Protein AF-A0A343B752-F1 (afdb_monomer_lite)

Organism: Thelephora ganbajun (NCBI:txid370292)

Foldseek 3Di:
DVVVVVVVVVVVVVVVVVVVVVVVVVVVVVVVVVVVVVVVVVVVVVVVVVVVVVVVVVVVVLVVVLVVLVVVLVVLVVVLVVLVVVLVVLVVVLVVVVVPDDDPPVNVVSVVVSVVSVVVSVVSVVVSVVSVVVSVVSVVVVVVPPPVVCVVVVVVVVVLVPDDPVVNLVCLVVVLVVLLVVLVVLLVCLVCVVVVCVVVVCCVVPVVCVVVVVVCNVCSVVSNVVSVVSNVVSVVVNVVVVVVVVVVVVD

pLDDT: mean 77.0, std 13.56, range [39.72, 95.62]

Secondary structure (DSSP, 8-state):
-HHHHHHHHHHHHHHHHHHHHHHHHHHHHHHHHHHHHHHHHHHHHHHHHHHHHHHHHHHHHHHHHHHHHHHHHHHHHHHHHHHHHHHHHHHHHHHHHHTT---THHHHHHHHHHHHHHHHHHHHHHHHHHHHHHHHHHHHHHHHT--TTTHHHHHHHHHHHTS-HHHHHHHHHHHHHHHHHHHHHHHHHHHHHHHHHHHTTHHHH-HHHHHHHHHHHHHHHHHHHHHHHHHHHHHHHHHHHHHHHHHHTT-

Sequence (251 aa):
MRTTRFFQGLSLTTFSMGVFNTLRGNKTSVLEEQINKHETKYQELNNKYTSLLENNLNKLETEREIIEESNNLKKDVEVLEQKLRNSVEIKRELQTKYSESSGDTSINEKIQEVVNTDEEIHNMYESVNNKFDSFINKINTLLNNSDNKSQYFDSLQSFFDGLNYEQNLAIVHISGSMFILFSLISIISIFYGEKLIIFFDLENRFPKIAKFIQIRRKFQQYYFLINIGLIIIVLTIIIYINIIEFMSNMK

Radius of gyration: 40.88 Å; chains: 1; bounding box: 123×46×100 Å

Structure (mmCIF, N/CA/C/O backbone):
data_AF-A0A343B752-F1
#
_entry.id   AF-A0A343B752-F1
#
loop_
_atom_site.group_PDB
_atom_site.id
_atom_site.type_symbol
_atom_site.label_atom_id
_atom_site.label_alt_id
_atom_site.label_comp_id
_atom_site.label_asym_id
_atom_site.label_entity_id
_atom_site.label_seq_id
_atom_site.pdbx_PDB_ins_code
_atom_site.Cartn_x
_atom_site.Cartn_y
_atom_site.Cartn_z
_atom_site.occupancy
_atom_site.B_iso_or_equiv
_atom_site.auth_seq_id
_atom_site.auth_comp_id
_atom_site.auth_asym_id
_atom_site.auth_atom_id
_atom_site.pdbx_PDB_model_num
ATOM 1 N N . MET A 1 1 ? 71.810 -20.154 -28.471 1.00 52.97 1 MET A N 1
ATOM 2 C CA . MET A 1 1 ? 70.460 -20.056 -29.085 1.00 52.97 1 MET A CA 1
ATOM 3 C C . MET A 1 1 ? 69.391 -20.981 -28.481 1.00 52.97 1 MET A C 1
ATOM 5 O O . MET A 1 1 ? 68.221 -20.657 -28.619 1.00 52.97 1 MET A O 1
ATOM 9 N N . ARG A 1 2 ? 69.717 -22.102 -27.807 1.00 53.56 2 ARG A N 1
ATOM 10 C CA . ARG A 1 2 ? 68.698 -22.965 -27.155 1.00 53.56 2 ARG A CA 1
ATOM 11 C C . ARG A 1 2 ? 68.143 -22.412 -25.832 1.00 53.56 2 ARG A C 1
ATOM 13 O O . ARG A 1 2 ? 66.969 -22.604 -25.547 1.00 53.56 2 ARG A O 1
ATOM 20 N N . THR A 1 3 ? 68.951 -21.692 -25.057 1.00 53.12 3 THR A N 1
ATOM 21 C CA . THR A 1 3 ? 68.566 -21.143 -23.743 1.00 53.12 3 THR A CA 1
ATOM 22 C C . THR A 1 3 ? 67.535 -20.016 -23.837 1.00 53.12 3 THR A C 1
ATOM 24 O O . THR A 1 3 ? 66.613 -19.967 -23.032 1.00 53.12 3 THR A O 1
ATOM 27 N N . THR A 1 4 ? 67.607 -19.160 -24.858 1.00 45.94 4 THR A N 1
ATOM 28 C CA . THR A 1 4 ? 66.663 -18.043 -25.044 1.00 45.94 4 THR A CA 1
ATOM 29 C C . THR A 1 4 ? 65.232 -18.506 -25.329 1.00 45.94 4 THR A C 1
ATOM 31 O O . THR A 1 4 ? 64.293 -17.911 -24.812 1.00 45.94 4 THR A O 1
ATOM 34 N N . ARG A 1 5 ? 65.046 -19.609 -26.069 1.00 42.03 5 ARG A N 1
ATOM 35 C CA . ARG A 1 5 ? 63.711 -20.185 -26.327 1.00 42.03 5 ARG A CA 1
ATOM 36 C C . ARG A 1 5 ? 63.081 -20.818 -25.081 1.00 42.03 5 ARG A C 1
ATOM 38 O O . ARG A 1 5 ? 61.867 -20.765 -24.924 1.00 42.03 5 ARG A O 1
ATOM 45 N N . PHE A 1 6 ? 63.897 -21.374 -24.183 1.00 55.53 6 PHE A N 1
ATOM 46 C CA . PHE A 1 6 ? 63.428 -21.921 -22.906 1.00 55.53 6 PHE A CA 1
ATOM 47 C C . PHE A 1 6 ? 62.916 -20.814 -21.972 1.00 55.53 6 PHE A C 1
ATOM 49 O O . PHE A 1 6 ? 61.808 -20.916 -21.451 1.00 55.53 6 PHE A O 1
ATOM 56 N N . PHE A 1 7 ? 63.664 -19.713 -21.837 1.00 48.66 7 PHE A N 1
ATOM 57 C CA . PHE A 1 7 ? 63.227 -18.557 -21.044 1.00 48.66 7 PHE A CA 1
ATOM 58 C C . PHE A 1 7 ? 61.964 -17.889 -21.608 1.00 48.66 7 PHE A C 1
ATOM 60 O O . PHE A 1 7 ? 61.102 -17.498 -20.829 1.00 48.66 7 PHE A O 1
ATOM 67 N N . GLN A 1 8 ? 61.808 -17.830 -22.936 1.00 44.03 8 GLN A N 1
ATOM 68 C CA . GLN A 1 8 ? 60.594 -17.313 -23.587 1.00 44.03 8 GLN A CA 1
ATOM 69 C C . GLN A 1 8 ? 59.353 -18.186 -23.324 1.00 44.03 8 GLN A C 1
ATOM 71 O O . GLN A 1 8 ? 58.263 -17.662 -23.092 1.00 44.03 8 GLN A O 1
ATOM 76 N N . GLY A 1 9 ? 59.505 -19.516 -23.318 1.00 43.03 9 GLY A N 1
ATOM 77 C CA . GLY A 1 9 ? 58.415 -20.434 -22.965 1.00 43.03 9 GLY A CA 1
ATOM 78 C C . GLY A 1 9 ? 58.016 -20.337 -21.489 1.00 43.03 9 GLY A C 1
ATOM 79 O O . GLY A 1 9 ? 56.828 -20.348 -21.158 1.00 43.03 9 GLY A O 1
ATOM 80 N N . LEU A 1 10 ? 59.001 -20.172 -20.602 1.00 44.53 10 LEU A N 1
ATOM 81 C CA . LEU A 1 10 ? 58.774 -20.031 -19.165 1.00 44.53 10 LEU A CA 1
ATOM 82 C C . LEU A 1 10 ? 58.121 -18.679 -18.828 1.00 44.53 10 LEU A C 1
ATOM 84 O O . LEU A 1 10 ? 57.172 -18.648 -18.051 1.00 44.53 10 LEU A O 1
ATOM 88 N N . SER A 1 11 ? 58.526 -17.581 -19.481 1.00 44.91 11 SER A N 1
ATOM 89 C CA . SER A 1 11 ? 57.883 -16.270 -19.304 1.00 44.91 11 SER A CA 1
ATOM 90 C C . SER A 1 11 ? 56.436 -16.246 -19.796 1.00 44.91 11 SER A C 1
ATOM 92 O O . SER A 1 11 ? 55.583 -15.658 -19.136 1.00 44.91 11 SER A O 1
ATOM 94 N N . LEU A 1 12 ? 56.138 -16.909 -20.922 1.00 41.06 12 LEU A N 1
ATOM 95 C CA . LEU A 1 12 ? 54.774 -16.985 -21.451 1.00 41.06 12 LEU A CA 1
ATOM 96 C C . LEU A 1 12 ? 53.868 -17.809 -20.530 1.00 41.06 12 LEU A C 1
ATOM 98 O O . LEU A 1 12 ? 52.757 -17.387 -20.231 1.00 41.06 12 LEU A O 1
ATOM 102 N N . THR A 1 13 ? 54.369 -18.935 -20.016 1.00 45.78 13 THR A N 1
ATOM 103 C CA . THR A 1 13 ? 53.614 -19.790 -19.089 1.00 45.78 13 THR A CA 1
ATOM 104 C C . THR A 1 13 ? 53.326 -19.063 -17.775 1.00 45.78 13 THR A C 1
ATOM 106 O O . THR A 1 13 ? 52.185 -19.059 -17.319 1.00 45.78 13 THR A O 1
ATOM 109 N N . THR A 1 14 ? 54.318 -18.380 -17.194 1.00 46.69 14 THR A N 1
ATOM 110 C CA . THR A 1 14 ? 54.132 -17.588 -15.966 1.00 46.69 14 THR A CA 1
ATOM 111 C C . THR A 1 14 ? 53.167 -16.421 -16.180 1.00 46.69 14 THR A C 1
ATOM 113 O O . THR A 1 14 ? 52.323 -16.166 -15.324 1.00 46.69 14 THR A O 1
ATOM 116 N N . PHE A 1 15 ? 53.224 -15.750 -17.335 1.00 43.75 15 PHE A N 1
ATOM 117 C CA . PHE A 1 15 ? 52.278 -14.690 -17.691 1.00 43.75 15 PHE A CA 1
ATOM 118 C C . PHE A 1 15 ? 50.847 -15.225 -17.847 1.00 43.75 15 PHE A C 1
ATOM 120 O O . PHE A 1 15 ? 49.922 -14.681 -17.247 1.00 43.75 15 PHE A O 1
ATOM 127 N N . SER A 1 16 ? 50.656 -16.329 -18.578 1.00 39.72 16 SER A N 1
ATOM 128 C CA . SER A 1 16 ? 49.346 -16.975 -18.730 1.00 39.72 16 SER A CA 1
ATOM 129 C C . SER A 1 16 ? 48.779 -17.463 -17.392 1.00 39.72 16 SER A C 1
ATOM 131 O O . SER A 1 16 ? 47.586 -17.297 -17.142 1.00 39.72 16 SER A O 1
ATOM 133 N N . MET A 1 17 ? 49.625 -17.999 -16.506 1.00 47.41 17 MET A N 1
ATOM 134 C CA . MET A 1 17 ? 49.237 -18.408 -15.152 1.00 47.41 17 MET A CA 1
ATOM 135 C C . MET A 1 17 ? 48.852 -17.199 -14.284 1.00 47.41 17 MET A C 1
ATOM 137 O O . MET A 1 17 ? 47.883 -17.268 -13.531 1.00 47.41 17 MET A O 1
ATOM 141 N N . GLY A 1 18 ? 49.568 -16.077 -14.422 1.00 48.56 18 GLY A N 1
ATOM 142 C CA . GLY A 1 18 ? 49.249 -14.806 -13.768 1.00 48.56 18 GLY A CA 1
ATOM 143 C C . GLY A 1 18 ? 47.890 -14.259 -14.203 1.00 48.56 18 GLY A C 1
ATOM 144 O O . GLY A 1 18 ? 47.037 -14.015 -13.357 1.00 48.56 18 GLY A O 1
ATOM 145 N N . VAL A 1 19 ? 47.640 -14.172 -15.515 1.00 47.28 19 VAL A N 1
ATOM 146 C CA . VAL A 1 19 ? 46.346 -13.738 -16.074 1.00 47.28 19 VAL A CA 1
ATOM 147 C C . VAL A 1 19 ? 45.209 -14.660 -15.622 1.00 47.28 19 VAL A C 1
ATOM 149 O O . VAL A 1 19 ? 44.155 -14.177 -15.210 1.00 47.28 19 VAL A O 1
ATOM 152 N N . PHE A 1 20 ? 45.415 -15.980 -15.640 1.00 49.25 20 PHE A N 1
ATOM 153 C CA . PHE A 1 20 ? 44.417 -16.944 -15.171 1.00 49.25 20 PHE A CA 1
ATOM 154 C C . PHE A 1 20 ? 44.113 -16.786 -13.674 1.00 49.25 20 PHE A C 1
ATOM 156 O O . PHE A 1 20 ? 42.944 -16.766 -13.289 1.00 49.25 20 PHE A O 1
ATOM 163 N N . ASN A 1 21 ? 45.138 -16.619 -12.833 1.00 50.31 21 ASN A N 1
ATOM 164 C CA . ASN A 1 21 ? 44.962 -16.409 -11.396 1.00 50.31 21 ASN A CA 1
ATOM 165 C C . ASN A 1 21 ? 44.295 -15.062 -11.082 1.00 50.31 21 ASN A C 1
ATOM 167 O O . ASN A 1 21 ? 43.440 -15.023 -10.202 1.00 50.31 21 ASN A O 1
ATOM 171 N N . THR A 1 22 ? 44.595 -13.988 -11.821 1.00 56.91 22 THR A N 1
ATOM 172 C CA . THR A 1 22 ? 43.906 -12.693 -11.680 1.00 56.91 22 THR A CA 1
ATOM 173 C C . THR A 1 22 ? 42.441 -12.780 -12.112 1.00 56.91 22 THR A C 1
ATOM 175 O O . THR A 1 22 ? 41.564 -12.299 -11.401 1.00 56.91 22 THR A O 1
ATOM 178 N N . LEU A 1 23 ? 42.137 -13.446 -13.233 1.00 49.91 23 LEU A N 1
ATOM 179 C CA . LEU A 1 23 ? 40.753 -13.655 -13.683 1.00 49.91 23 LEU A CA 1
ATOM 180 C C . LEU A 1 23 ? 39.959 -14.540 -12.716 1.00 49.91 23 LEU A C 1
ATOM 182 O O . LEU A 1 23 ? 38.781 -14.281 -12.469 1.00 49.91 23 LEU A O 1
ATOM 186 N N . ARG A 1 24 ? 40.595 -15.576 -12.158 1.00 56.34 24 ARG A N 1
ATOM 187 C CA . ARG A 1 24 ? 39.999 -16.422 -11.121 1.00 56.34 24 ARG A CA 1
ATOM 188 C C . ARG A 1 24 ? 39.762 -15.624 -9.842 1.00 56.34 24 ARG A C 1
ATOM 190 O O . ARG A 1 24 ? 38.653 -15.693 -9.331 1.00 56.34 24 ARG A O 1
ATOM 197 N N . GLY A 1 25 ? 40.749 -14.836 -9.409 1.00 67.12 25 GLY A N 1
ATOM 198 C CA . GLY A 1 25 ? 40.681 -13.934 -8.258 1.00 67.12 25 GLY A CA 1
ATOM 199 C C . GLY A 1 25 ? 39.531 -12.931 -8.361 1.00 67.12 25 GLY A C 1
ATOM 200 O O . GLY A 1 25 ? 38.713 -12.857 -7.448 1.00 67.12 25 GLY A O 1
ATOM 201 N N . ASN A 1 26 ? 39.398 -12.256 -9.508 1.00 67.00 26 ASN A N 1
ATOM 202 C CA . ASN A 1 26 ? 38.299 -11.321 -9.769 1.00 67.00 26 ASN A CA 1
ATOM 203 C C . ASN A 1 26 ? 36.931 -12.018 -9.795 1.00 67.00 26 ASN A C 1
ATOM 205 O O . ASN A 1 26 ? 35.948 -11.472 -9.309 1.00 67.00 26 ASN A O 1
ATOM 209 N N . LYS A 1 27 ? 36.835 -13.235 -10.349 1.00 70.75 27 LYS A N 1
ATOM 210 C CA . LYS A 1 27 ? 35.578 -13.999 -10.302 1.00 70.75 27 LYS A CA 1
ATOM 211 C C . LYS A 1 27 ? 35.214 -14.413 -8.880 1.00 70.75 27 LYS A C 1
ATOM 213 O O . LYS A 1 27 ? 34.042 -14.347 -8.531 1.00 70.75 27 LYS A O 1
ATOM 218 N N . THR A 1 28 ? 36.190 -14.828 -8.071 1.00 68.44 28 THR A N 1
ATOM 219 C CA . THR A 1 28 ? 35.952 -15.159 -6.661 1.00 68.44 28 THR A CA 1
ATOM 220 C C . THR A 1 28 ? 35.565 -13.935 -5.843 1.00 68.44 28 THR A C 1
ATOM 222 O O . THR A 1 28 ? 34.615 -14.041 -5.082 1.00 68.44 28 THR A O 1
ATOM 225 N N . SER A 1 29 ? 36.197 -12.773 -6.050 1.00 70.06 29 SER A N 1
ATOM 226 C CA . SER A 1 29 ? 35.846 -11.551 -5.314 1.00 70.06 29 SER A CA 1
ATOM 227 C C . SER A 1 29 ? 34.450 -11.038 -5.675 1.00 70.06 29 SER A C 1
ATOM 229 O O . SER A 1 29 ? 33.694 -10.662 -4.790 1.00 70.06 29 SER A O 1
ATOM 231 N N . VAL A 1 30 ? 34.066 -11.085 -6.958 1.00 74.75 30 VAL A N 1
ATOM 232 C CA . VAL A 1 30 ? 32.702 -10.730 -7.395 1.00 74.75 30 VAL A CA 1
ATOM 233 C C . VAL A 1 30 ? 31.669 -11.704 -6.823 1.00 74.75 30 VAL A C 1
ATOM 235 O O . VAL A 1 30 ? 30.582 -11.288 -6.429 1.00 74.75 30 VAL A O 1
ATOM 238 N N . LEU A 1 31 ? 31.990 -13.000 -6.762 1.00 66.94 31 LEU A N 1
ATOM 239 C CA . LEU A 1 31 ? 31.099 -14.000 -6.174 1.00 66.94 31 LEU A CA 1
ATOM 240 C C . LEU A 1 31 ? 30.952 -13.801 -4.658 1.00 66.94 31 LEU A C 1
ATOM 242 O O . LEU A 1 31 ? 29.843 -13.888 -4.142 1.00 66.94 31 LEU A O 1
ATOM 246 N N . GLU A 1 32 ? 32.044 -13.500 -3.957 1.00 75.31 32 GLU A N 1
ATOM 247 C CA . GLU A 1 32 ? 32.053 -13.199 -2.523 1.00 75.31 32 GLU A CA 1
ATOM 248 C C . GLU A 1 32 ? 31.255 -11.926 -2.210 1.00 75.31 32 GLU A C 1
ATOM 250 O O . GLU A 1 32 ? 30.426 -11.926 -1.304 1.00 75.31 32 GLU A O 1
ATOM 255 N N . GLU A 1 33 ? 31.394 -10.875 -3.023 1.00 82.12 33 GLU A N 1
ATOM 256 C CA . GLU A 1 33 ? 30.582 -9.658 -2.912 1.00 82.12 33 GLU A CA 1
ATOM 257 C C . GLU A 1 33 ? 29.085 -9.948 -3.118 1.00 82.12 33 GLU A C 1
ATOM 259 O O . GLU A 1 33 ? 28.241 -9.455 -2.366 1.00 82.12 33 GLU A O 1
ATOM 264 N N . GLN A 1 34 ? 28.734 -10.787 -4.099 1.00 73.56 34 GLN A N 1
ATOM 265 C CA . GLN A 1 34 ? 27.348 -11.209 -4.318 1.00 73.56 34 GLN A CA 1
ATOM 266 C C . GLN A 1 34 ? 26.800 -12.023 -3.142 1.00 73.56 34 GLN A C 1
ATOM 268 O O . GLN A 1 34 ? 25.664 -11.783 -2.730 1.00 73.56 34 GLN A O 1
ATOM 273 N N . ILE A 1 35 ? 27.588 -12.951 -2.592 1.00 76.12 35 ILE A N 1
ATOM 274 C CA . ILE A 1 35 ? 27.212 -13.750 -1.418 1.00 76.12 35 ILE A CA 1
ATOM 275 C C . ILE A 1 35 ? 26.975 -12.836 -0.216 1.00 76.12 35 ILE A C 1
ATOM 277 O O . ILE A 1 35 ? 25.897 -12.898 0.371 1.00 76.12 35 ILE A O 1
ATOM 281 N N . ASN A 1 36 ? 27.907 -11.926 0.079 1.00 79.06 36 ASN A N 1
ATOM 282 C CA . ASN A 1 36 ? 27.779 -10.980 1.188 1.00 79.06 36 ASN A CA 1
ATOM 283 C C . ASN A 1 36 ? 26.537 -10.095 1.023 1.00 79.06 36 ASN A C 1
ATOM 285 O O . ASN A 1 36 ? 25.755 -9.934 1.955 1.00 79.06 36 ASN A O 1
ATOM 289 N N . LYS A 1 37 ? 26.277 -9.590 -0.190 1.00 80.94 37 LYS A N 1
ATOM 290 C CA . LYS A 1 37 ? 25.071 -8.803 -0.488 1.00 80.94 37 LYS A CA 1
ATOM 291 C C . LYS A 1 37 ? 23.782 -9.608 -0.297 1.00 80.94 37 LYS A C 1
ATOM 293 O O . LYS A 1 37 ? 22.774 -9.059 0.152 1.00 80.94 37 LYS A O 1
ATOM 298 N N . HIS A 1 38 ? 23.785 -10.889 -0.660 1.00 71.38 38 HIS A N 1
ATOM 299 C CA . HIS A 1 38 ? 22.651 -11.782 -0.424 1.00 71.38 38 HIS A CA 1
ATOM 300 C C . HIS A 1 38 ? 22.453 -12.077 1.064 1.00 71.38 38 HIS A C 1
ATOM 302 O O . HIS A 1 38 ? 21.310 -12.090 1.518 1.00 71.38 38 HIS A O 1
ATOM 308 N N . GLU A 1 39 ? 23.534 -12.253 1.821 1.00 78.81 39 GLU A N 1
ATOM 309 C CA . GLU A 1 39 ? 23.491 -12.462 3.266 1.00 78.81 39 GLU A CA 1
ATOM 310 C C . GLU A 1 39 ? 22.939 -11.233 3.995 1.00 78.81 39 GLU A C 1
ATOM 312 O O . GLU A 1 39 ? 22.011 -11.369 4.789 1.00 78.81 39 GLU A O 1
ATOM 317 N N . THR A 1 40 ? 23.402 -10.024 3.657 1.00 76.94 40 THR A N 1
ATOM 318 C CA . THR A 1 40 ? 22.860 -8.779 4.229 1.00 76.94 40 THR A CA 1
ATOM 319 C C . THR A 1 40 ? 21.368 -8.634 3.933 1.00 76.94 40 THR A C 1
ATOM 321 O O . THR A 1 40 ? 20.582 -8.376 4.841 1.00 76.94 40 THR A O 1
ATOM 324 N N . LYS A 1 41 ? 20.937 -8.893 2.690 1.00 77.75 41 LYS A N 1
ATOM 325 C CA . LYS A 1 41 ? 19.506 -8.873 2.335 1.00 77.75 41 LYS A CA 1
ATOM 326 C C . LYS A 1 41 ? 18.692 -9.915 3.096 1.00 77.75 41 LYS A C 1
ATOM 328 O O . LYS A 1 41 ? 17.548 -9.650 3.460 1.00 77.75 41 LYS A O 1
ATOM 333 N N . TYR A 1 42 ? 19.250 -11.104 3.310 1.00 77.25 42 TYR A N 1
ATOM 334 C CA . TYR A 1 42 ? 18.596 -12.146 4.095 1.00 77.25 42 TYR A CA 1
ATOM 335 C C . TYR A 1 42 ? 18.445 -11.719 5.560 1.00 77.25 42 TYR A C 1
ATOM 337 O O . TYR A 1 42 ? 17.366 -11.873 6.129 1.00 77.25 42 TYR A O 1
ATOM 345 N N . GLN A 1 43 ? 19.485 -11.123 6.148 1.00 76.94 43 GLN A N 1
ATOM 346 C CA . GLN A 1 43 ? 19.444 -10.582 7.508 1.00 76.94 43 GLN A CA 1
ATOM 347 C C . GLN A 1 43 ? 18.417 -9.447 7.640 1.00 76.94 43 GLN A C 1
ATOM 349 O O . GLN A 1 43 ? 17.607 -9.471 8.563 1.00 76.94 43 GLN A O 1
ATOM 354 N N . GLU A 1 44 ? 18.375 -8.500 6.698 1.00 77.88 44 GLU A N 1
ATOM 355 C CA . GLU A 1 44 ? 17.364 -7.432 6.662 1.00 77.88 44 GLU A CA 1
ATOM 356 C C . GLU A 1 44 ? 15.940 -7.991 6.570 1.00 77.88 44 GLU A C 1
ATOM 358 O O . GLU A 1 44 ? 15.051 -7.571 7.316 1.00 77.88 44 GLU A O 1
ATOM 363 N N . LEU A 1 45 ? 15.720 -8.972 5.688 1.00 74.38 45 LEU A N 1
ATOM 364 C CA . LEU A 1 45 ? 14.420 -9.617 5.526 1.00 74.38 45 LEU A CA 1
ATOM 365 C C . LEU A 1 45 ? 14.000 -10.359 6.799 1.00 74.38 45 LEU A C 1
ATOM 367 O O . LEU A 1 45 ? 12.845 -10.263 7.211 1.00 74.38 45 LEU A O 1
ATOM 371 N N . ASN A 1 46 ? 14.936 -11.058 7.443 1.00 72.50 46 ASN A N 1
ATOM 372 C CA . ASN A 1 46 ? 14.697 -11.770 8.692 1.00 72.50 46 ASN A CA 1
ATOM 373 C C . ASN A 1 46 ? 14.388 -10.813 9.854 1.00 72.50 46 ASN A C 1
ATOM 375 O O . ASN A 1 46 ? 13.464 -11.058 10.630 1.00 72.50 46 ASN A O 1
ATOM 379 N N . ASN A 1 47 ? 15.102 -9.690 9.944 1.00 76.50 47 ASN A N 1
ATOM 380 C CA . ASN A 1 47 ? 14.842 -8.656 10.945 1.00 76.50 47 ASN A CA 1
ATOM 381 C C . ASN A 1 47 ? 13.463 -8.018 10.733 1.00 76.50 47 ASN A C 1
ATOM 383 O O . ASN A 1 47 ? 12.713 -7.848 11.691 1.00 76.50 47 ASN A O 1
ATOM 387 N N . LYS A 1 48 ? 13.087 -7.738 9.478 1.00 77.12 48 LYS A N 1
ATOM 388 C CA . LYS A 1 48 ? 11.762 -7.204 9.131 1.00 77.12 48 LYS A CA 1
ATOM 389 C C . LYS A 1 48 ? 10.638 -8.206 9.401 1.00 77.12 48 LYS A C 1
ATOM 391 O O . LYS A 1 48 ? 9.565 -7.820 9.849 1.00 77.12 48 LYS A O 1
ATOM 396 N N . TYR A 1 49 ? 10.865 -9.490 9.130 1.00 73.94 49 TYR A N 1
ATOM 397 C CA . TYR A 1 49 ? 9.902 -10.540 9.455 1.00 73.94 49 TYR A CA 1
ATOM 398 C C . TYR A 1 49 ? 9.701 -10.655 10.969 1.00 73.94 49 TYR A C 1
ATOM 400 O O . TYR A 1 49 ? 8.563 -10.669 11.430 1.00 73.94 49 TYR A O 1
ATOM 408 N N . THR A 1 50 ? 10.796 -10.665 11.734 1.00 73.50 50 THR A N 1
ATOM 409 C CA . THR A 1 50 ? 10.754 -10.718 13.201 1.00 73.50 50 THR A CA 1
ATOM 410 C C . THR A 1 50 ? 10.030 -9.505 13.779 1.00 73.50 50 THR A C 1
ATOM 412 O O . THR A 1 50 ? 9.135 -9.683 14.596 1.00 73.50 50 THR A O 1
ATOM 415 N N . SER A 1 51 ? 10.319 -8.290 13.298 1.00 72.94 51 SER A N 1
ATOM 416 C CA . SER A 1 51 ? 9.649 -7.079 13.788 1.00 72.94 51 SER A CA 1
ATOM 417 C C . SER A 1 51 ? 8.165 -7.022 13.416 1.00 72.94 51 SER A C 1
ATOM 419 O O . SER A 1 51 ? 7.350 -6.572 14.215 1.00 72.94 51 SER A O 1
ATOM 421 N N . LEU A 1 52 ? 7.772 -7.515 12.235 1.00 68.75 52 LEU A N 1
ATOM 422 C CA . LEU A 1 52 ? 6.359 -7.649 11.864 1.00 68.75 52 LEU A CA 1
ATOM 423 C C . LEU A 1 52 ? 5.640 -8.694 12.718 1.00 68.75 52 LEU A C 1
ATOM 425 O O . LEU A 1 52 ? 4.487 -8.485 13.092 1.00 68.75 52 LEU A O 1
ATOM 429 N N . LEU A 1 53 ? 6.295 -9.819 13.005 1.00 66.12 53 LEU A N 1
ATOM 430 C CA . LEU A 1 53 ? 5.739 -10.860 13.861 1.00 66.12 53 LEU A CA 1
ATOM 431 C C . LEU A 1 53 ? 5.556 -10.342 15.290 1.00 66.12 53 LEU A C 1
ATOM 433 O O . LEU A 1 53 ? 4.475 -10.498 15.846 1.00 66.12 53 LEU A O 1
ATOM 437 N N . GLU A 1 54 ? 6.568 -9.675 15.842 1.00 72.25 54 GLU A N 1
ATOM 438 C CA . GLU A 1 54 ? 6.533 -9.049 17.165 1.00 72.25 54 GLU A CA 1
ATOM 439 C C . GLU A 1 54 ? 5.453 -7.961 17.245 1.00 72.25 54 GLU A C 1
ATOM 441 O O . GLU A 1 54 ? 4.616 -7.991 18.141 1.00 72.25 54 GLU A O 1
ATOM 446 N N . ASN A 1 55 ? 5.366 -7.075 16.248 1.00 70.06 55 ASN A N 1
ATOM 447 C CA . ASN A 1 55 ? 4.306 -6.065 16.180 1.00 70.06 55 ASN A CA 1
ATOM 448 C C . ASN A 1 55 ? 2.904 -6.684 16.100 1.00 70.06 55 ASN A C 1
ATOM 450 O O . ASN A 1 55 ? 1.976 -6.193 16.742 1.00 70.06 55 ASN A O 1
ATOM 454 N N . ASN A 1 56 ? 2.728 -7.760 15.328 1.00 67.25 56 ASN A N 1
ATOM 455 C CA . ASN A 1 56 ? 1.443 -8.454 15.242 1.00 67.25 56 ASN A CA 1
ATOM 456 C C . ASN A 1 56 ? 1.095 -9.185 16.542 1.00 67.25 56 ASN A C 1
ATOM 458 O O . ASN A 1 56 ? -0.070 -9.177 16.933 1.00 67.25 56 ASN A O 1
ATOM 462 N N . LEU A 1 57 ? 2.076 -9.793 17.215 1.00 70.94 57 LEU A N 1
ATOM 463 C CA . LEU A 1 57 ? 1.882 -10.416 18.524 1.00 70.94 57 LEU A CA 1
ATOM 464 C C . LEU A 1 57 ? 1.478 -9.374 19.567 1.00 70.94 57 LEU A C 1
ATOM 466 O O . LEU A 1 57 ? 0.451 -9.555 20.210 1.00 70.94 57 LEU A O 1
ATOM 470 N N . ASN A 1 58 ? 2.191 -8.248 19.641 1.00 74.44 58 ASN A N 1
ATOM 471 C CA . ASN A 1 58 ? 1.858 -7.138 20.535 1.00 74.44 58 ASN A CA 1
ATOM 472 C C . ASN A 1 58 ? 0.452 -6.591 20.250 1.00 74.44 58 ASN A C 1
ATOM 474 O O . ASN A 1 58 ? -0.314 -6.308 21.171 1.00 74.44 58 ASN A O 1
ATOM 478 N N . LYS A 1 59 ? 0.070 -6.485 18.971 1.00 75.31 59 LYS A N 1
ATOM 479 C CA . LYS A 1 59 ? -1.281 -6.068 18.579 1.00 75.31 59 LYS A CA 1
ATOM 480 C C . LYS A 1 59 ? -2.345 -7.069 19.038 1.00 75.31 59 LYS A C 1
ATOM 482 O O . LYS A 1 59 ? -3.356 -6.650 19.591 1.00 75.31 59 LYS A O 1
ATOM 487 N N . LEU A 1 60 ? -2.126 -8.366 18.824 1.00 73.69 60 LEU A N 1
ATOM 488 C CA . LEU A 1 60 ? -3.054 -9.425 19.237 1.00 73.69 60 LEU A CA 1
ATOM 489 C C . LEU A 1 60 ? -3.176 -9.531 20.761 1.00 73.69 60 LEU A C 1
ATOM 491 O O . LEU A 1 60 ? -4.272 -9.746 21.273 1.00 73.69 60 LEU A O 1
ATOM 495 N N . GLU A 1 61 ? -2.069 -9.378 21.484 1.00 78.69 61 GLU A N 1
ATOM 496 C CA . GLU A 1 61 ? -2.053 -9.343 22.946 1.00 78.69 61 GLU A CA 1
ATOM 497 C C . GLU A 1 61 ? -2.858 -8.149 23.461 1.00 78.69 61 GLU A C 1
ATOM 499 O O . GLU A 1 61 ? -3.739 -8.312 24.303 1.00 78.69 61 GLU A O 1
ATOM 504 N N . THR A 1 62 ? -2.680 -6.984 22.837 1.00 76.62 62 THR A N 1
ATOM 505 C CA . THR A 1 62 ? -3.454 -5.790 23.179 1.00 76.62 62 THR A CA 1
ATOM 506 C C . THR A 1 62 ? -4.945 -5.943 22.844 1.00 76.62 62 THR A C 1
ATOM 508 O O . THR A 1 62 ? -5.804 -5.583 23.645 1.00 76.62 62 THR A O 1
ATOM 511 N N . GLU A 1 63 ? -5.295 -6.519 21.687 1.00 76.38 63 GLU A N 1
ATOM 512 C CA . GLU A 1 63 ? -6.691 -6.831 21.337 1.00 76.38 63 GLU A CA 1
ATOM 513 C C . GLU A 1 63 ? -7.324 -7.793 22.355 1.00 76.38 63 GLU A C 1
ATOM 515 O O . GLU A 1 63 ? -8.480 -7.614 22.747 1.00 76.38 63 GLU A O 1
ATOM 520 N N . ARG A 1 64 ? -6.565 -8.789 22.826 1.00 80.56 64 ARG A N 1
ATOM 521 C CA . ARG A 1 64 ? -7.015 -9.723 23.861 1.00 80.56 64 ARG A CA 1
ATOM 522 C C . ARG A 1 64 ? -7.273 -9.015 25.193 1.00 80.56 64 ARG A C 1
ATOM 524 O O . ARG A 1 64 ? -8.311 -9.275 25.799 1.00 80.56 64 ARG A O 1
ATOM 531 N N . GLU A 1 65 ? -6.382 -8.124 25.622 1.00 81.44 65 GLU A N 1
ATOM 532 C CA . GLU A 1 65 ? -6.560 -7.328 26.845 1.00 81.44 65 GLU A CA 1
ATOM 533 C C . GLU A 1 65 ? -7.822 -6.453 26.782 1.00 81.44 65 GLU A C 1
ATOM 535 O O . GLU A 1 65 ? -8.610 -6.442 27.729 1.00 81.44 65 GLU A O 1
ATOM 540 N N . ILE A 1 66 ? -8.079 -5.790 25.646 1.00 76.31 66 ILE A N 1
ATOM 541 C CA . ILE A 1 66 ? -9.300 -4.989 25.431 1.00 76.31 66 ILE A CA 1
ATOM 542 C C . ILE A 1 66 ? -10.552 -5.861 25.550 1.00 76.31 66 ILE A C 1
ATOM 544 O O . ILE A 1 66 ? -11.537 -5.454 26.167 1.00 76.31 66 ILE A O 1
ATOM 548 N N . ILE A 1 67 ? -10.538 -7.060 24.961 1.00 79.00 67 ILE A N 1
ATOM 549 C CA . ILE A 1 67 ? -11.672 -7.989 25.032 1.00 79.00 67 ILE A CA 1
ATOM 550 C C . ILE A 1 67 ? -11.913 -8.437 26.478 1.00 79.00 67 ILE A C 1
ATOM 552 O O . ILE A 1 67 ? -13.061 -8.516 26.918 1.00 79.00 67 ILE A O 1
ATOM 556 N N . GLU A 1 68 ? -10.855 -8.731 27.231 1.00 85.12 68 GLU A N 1
ATOM 557 C CA . GLU A 1 68 ? -10.965 -9.132 28.634 1.00 85.12 68 GLU A CA 1
ATOM 558 C C . GLU A 1 68 ? -11.518 -7.997 29.509 1.00 85.12 68 GLU A C 1
ATOM 560 O O . GLU A 1 68 ? -12.462 -8.207 30.275 1.00 85.12 68 GLU A O 1
ATOM 565 N N . GLU A 1 69 ? -11.011 -6.777 29.335 1.00 76.94 69 GLU A N 1
ATOM 566 C CA . GLU A 1 69 ? -11.475 -5.592 30.060 1.00 76.94 69 GLU A CA 1
ATOM 567 C C . GLU A 1 69 ? -12.925 -5.231 29.695 1.00 76.94 69 GLU A C 1
ATOM 569 O O . GLU A 1 69 ? -13.731 -4.944 30.581 1.00 76.94 69 GLU A O 1
ATOM 574 N N . SER A 1 70 ? -13.304 -5.361 28.419 1.00 75.06 70 SER A N 1
ATOM 575 C CA . SER A 1 70 ? -14.687 -5.196 27.953 1.00 75.06 70 SER A CA 1
ATOM 576 C C . SER A 1 70 ? -15.638 -6.218 28.586 1.00 75.06 70 SER A C 1
ATOM 578 O O . SER A 1 70 ? -16.733 -5.860 29.025 1.00 75.06 70 SER A O 1
ATOM 580 N N . ASN A 1 71 ? -15.219 -7.482 28.699 1.00 80.25 71 ASN A N 1
ATOM 581 C CA . ASN A 1 71 ? -16.012 -8.521 29.358 1.00 80.25 71 ASN A CA 1
ATOM 582 C C . ASN A 1 71 ? -16.163 -8.273 30.864 1.00 80.25 71 ASN A C 1
ATOM 584 O O . ASN A 1 71 ? -17.227 -8.543 31.423 1.00 80.25 71 ASN A O 1
ATOM 588 N N . ASN A 1 72 ? -15.126 -7.756 31.525 1.00 83.25 72 ASN A N 1
ATOM 589 C CA . ASN A 1 72 ? -15.199 -7.387 32.938 1.00 83.25 72 ASN A CA 1
ATOM 590 C C . ASN A 1 72 ? -16.134 -6.191 33.152 1.00 83.25 72 ASN A C 1
ATOM 592 O O . ASN A 1 72 ? -17.006 -6.251 34.015 1.00 83.25 72 ASN A O 1
ATOM 596 N N . LEU A 1 73 ? -16.037 -5.163 32.304 1.00 79.38 73 LEU A N 1
ATOM 597 C CA . LEU A 1 73 ? -16.940 -4.014 32.336 1.00 79.38 73 LEU A CA 1
ATOM 598 C C . LEU A 1 73 ? -18.397 -4.433 32.108 1.00 79.38 73 LEU A C 1
ATOM 600 O O . LEU A 1 73 ? -19.295 -3.967 32.804 1.00 79.38 73 LEU A O 1
ATOM 604 N N . LYS A 1 74 ? -18.635 -5.366 31.179 1.00 82.50 74 LYS A N 1
ATOM 605 C CA . LYS A 1 74 ? -19.964 -5.935 30.940 1.00 82.50 74 LYS A CA 1
ATOM 606 C C . LYS A 1 74 ? -20.532 -6.609 32.194 1.00 82.50 74 LYS A C 1
ATOM 608 O O . LYS A 1 74 ? -21.685 -6.359 32.530 1.00 82.50 74 LYS A O 1
ATOM 613 N N . LYS A 1 75 ? -19.734 -7.417 32.902 1.00 86.81 75 LYS A N 1
ATOM 614 C CA . LYS A 1 75 ? -20.157 -8.053 34.163 1.00 86.81 75 LYS A CA 1
ATOM 615 C C . LYS A 1 75 ? -20.493 -7.017 35.236 1.00 86.81 75 LYS A C 1
ATOM 617 O O . LYS A 1 75 ? -21.513 -7.153 35.900 1.00 86.81 75 LYS A O 1
ATOM 622 N N . ASP A 1 76 ? -19.673 -5.978 35.385 1.00 80.44 76 ASP A N 1
ATOM 623 C CA . ASP A 1 76 ? -19.918 -4.919 36.373 1.00 80.44 76 ASP A CA 1
ATOM 624 C C . ASP A 1 76 ? -21.231 -4.166 36.081 1.00 80.44 76 ASP A C 1
ATOM 626 O O . ASP A 1 76 ? -22.010 -3.886 36.995 1.00 80.44 76 ASP A O 1
ATOM 630 N N . VAL A 1 77 ? -21.519 -3.902 34.801 1.00 77.69 77 VAL A N 1
ATOM 631 C CA . VAL A 1 77 ? -22.787 -3.301 34.354 1.00 77.69 77 VAL A CA 1
ATOM 632 C C . VAL A 1 77 ? -23.977 -4.227 34.622 1.00 77.69 77 VAL A C 1
ATOM 634 O O . VAL A 1 77 ? -25.009 -3.755 35.092 1.00 77.69 77 VAL A O 1
ATOM 637 N N . GLU A 1 78 ? -23.846 -5.535 34.386 1.00 85.94 78 GLU A N 1
ATOM 638 C CA . GLU A 1 78 ? -24.901 -6.517 34.692 1.00 85.94 78 GLU A CA 1
ATOM 639 C C . GLU A 1 78 ? -25.219 -6.557 36.199 1.00 85.94 78 GLU A C 1
ATOM 641 O O . GLU A 1 78 ? -26.390 -6.558 36.589 1.00 85.94 78 GLU A O 1
ATOM 646 N N . VAL A 1 79 ? -24.195 -6.514 37.061 1.00 86.69 79 VAL A N 1
ATOM 647 C CA . VAL A 1 79 ? -24.375 -6.449 38.524 1.00 86.69 79 VAL A CA 1
ATOM 648 C C . VAL A 1 79 ? -25.054 -5.136 38.935 1.00 86.69 79 VAL A C 1
ATOM 650 O O . VAL A 1 79 ? -25.933 -5.141 39.800 1.00 86.69 79 VAL A O 1
ATOM 653 N N . LEU A 1 80 ? -24.698 -4.014 38.301 1.00 77.69 80 LEU A N 1
ATOM 654 C CA . LEU A 1 80 ? -25.333 -2.711 38.537 1.00 77.69 80 LEU A CA 1
ATOM 655 C C . LEU A 1 80 ? -26.804 -2.717 38.147 1.00 77.69 80 LEU A C 1
ATOM 657 O O . LEU A 1 80 ? -27.646 -2.258 38.919 1.00 77.69 80 LEU A O 1
ATOM 661 N N . GLU A 1 81 ? -27.127 -3.289 36.991 1.00 76.31 81 GLU A N 1
ATOM 662 C CA . GLU A 1 81 ? -28.504 -3.416 36.533 1.00 76.31 81 GLU A CA 1
ATOM 663 C C . GLU A 1 81 ? -29.336 -4.275 37.498 1.00 76.31 81 GLU A C 1
ATOM 665 O O . GLU A 1 81 ? -30.475 -3.923 37.817 1.00 76.31 81 GLU A O 1
ATOM 670 N N . GLN A 1 82 ? -28.762 -5.361 38.024 1.00 85.19 82 GLN A N 1
ATOM 671 C CA . GLN A 1 82 ? -29.425 -6.207 39.015 1.00 85.19 82 GLN A CA 1
ATOM 672 C C . GLN A 1 82 ? -29.684 -5.459 40.331 1.00 85.19 82 GLN A C 1
ATOM 674 O O . GLN A 1 82 ? -30.807 -5.491 40.837 1.00 85.19 82 GLN A O 1
ATOM 679 N N . LYS A 1 83 ? -28.690 -4.737 40.870 1.00 79.31 83 LYS A N 1
ATOM 680 C CA . LYS A 1 83 ? -28.873 -3.928 42.090 1.00 79.31 83 LYS A CA 1
ATOM 681 C C . LYS A 1 83 ? -29.919 -2.829 41.900 1.00 79.31 83 LYS A C 1
ATOM 683 O O . LYS A 1 83 ? -30.758 -2.620 42.776 1.00 79.31 83 LYS A O 1
ATOM 688 N N . LEU A 1 84 ? -29.922 -2.171 40.740 1.00 76.19 84 LEU A N 1
ATOM 689 C CA . LEU A 1 84 ? -30.910 -1.146 40.408 1.00 76.19 84 LEU A CA 1
ATOM 690 C C . LEU A 1 84 ? -32.329 -1.729 40.350 1.00 76.19 84 LEU A C 1
ATOM 692 O O . LEU A 1 84 ? -33.262 -1.137 40.892 1.00 76.19 84 LEU A O 1
ATOM 696 N N . ARG A 1 85 ? -32.497 -2.909 39.737 1.00 80.50 85 ARG A N 1
ATOM 697 C CA . ARG A 1 85 ? -33.783 -3.623 39.704 1.00 80.50 85 ARG A CA 1
ATOM 698 C C . ARG A 1 85 ? -34.279 -3.953 41.113 1.00 80.50 85 ARG A C 1
ATOM 700 O O . ARG A 1 85 ? -35.437 -3.659 41.404 1.00 80.50 85 ARG A O 1
ATOM 707 N N . ASN A 1 86 ? -33.404 -4.461 41.983 1.00 81.75 86 ASN A N 1
ATOM 708 C CA . ASN A 1 86 ? -33.740 -4.756 43.379 1.00 81.75 86 ASN A CA 1
ATOM 709 C C . ASN A 1 86 ? -34.183 -3.489 44.134 1.00 81.75 86 ASN A C 1
ATOM 711 O O . ASN A 1 86 ? -35.217 -3.495 44.796 1.00 81.75 86 ASN A O 1
ATOM 715 N N . SER A 1 87 ? -33.462 -2.373 43.979 1.00 73.62 87 SER A N 1
ATOM 716 C CA . SER A 1 87 ? -33.828 -1.087 44.599 1.00 73.62 87 SER A CA 1
ATOM 717 C C . SER A 1 87 ? -35.213 -0.592 44.148 1.00 73.62 87 SER A C 1
ATOM 719 O O . SER A 1 87 ? -36.042 -0.171 44.962 1.00 73.62 87 SER A O 1
ATOM 721 N N . VAL A 1 88 ? -35.521 -0.708 42.851 1.00 76.31 88 VAL A N 1
ATOM 722 C CA . VAL A 1 88 ? -36.841 -0.354 42.300 1.00 76.31 88 VAL A CA 1
ATOM 723 C C . VAL A 1 88 ? -37.953 -1.250 42.859 1.00 76.31 88 VAL A C 1
ATOM 725 O O . VAL A 1 88 ? -39.063 -0.766 43.100 1.00 76.31 88 VAL A O 1
ATOM 728 N N . GLU A 1 89 ? -37.679 -2.536 43.070 1.00 84.19 89 GLU A N 1
ATOM 729 C CA . GLU A 1 89 ? -38.627 -3.481 43.665 1.00 84.19 89 GLU A CA 1
ATOM 730 C C . GLU A 1 89 ? -38.916 -3.141 45.132 1.00 84.19 89 GLU A C 1
ATOM 732 O O . GLU A 1 89 ? -40.082 -2.951 45.486 1.00 84.19 89 GLU A O 1
ATOM 737 N N . ILE A 1 90 ? -37.879 -2.905 45.945 1.00 78.44 90 ILE A N 1
ATOM 738 C CA . ILE A 1 90 ? -38.026 -2.472 47.346 1.00 78.44 90 ILE A CA 1
ATOM 739 C C . ILE A 1 90 ? -38.844 -1.171 47.427 1.00 78.44 90 ILE A C 1
ATOM 741 O O . ILE A 1 90 ? -39.756 -1.043 48.250 1.00 78.44 90 ILE A O 1
ATOM 745 N N . LYS A 1 91 ? -38.590 -0.214 46.524 1.00 77.56 91 LYS A N 1
ATOM 746 C CA . LYS A 1 91 ? -39.357 1.038 46.437 1.00 77.56 91 LYS A CA 1
ATOM 747 C C . LYS A 1 91 ? -40.844 0.803 46.138 1.00 77.56 91 LYS A C 1
ATOM 749 O O . LYS A 1 91 ? -41.694 1.477 46.725 1.00 77.56 91 LYS A O 1
ATOM 754 N N . ARG A 1 92 ? -41.179 -0.134 45.242 1.00 78.62 92 ARG A N 1
ATOM 755 C CA . ARG A 1 92 ? -42.579 -0.505 44.955 1.00 78.62 92 ARG A CA 1
ATOM 756 C C . ARG A 1 92 ? -43.250 -1.148 46.165 1.00 78.62 92 ARG A C 1
ATOM 758 O O . ARG A 1 92 ? -44.379 -0.785 46.496 1.00 78.62 92 ARG A O 1
ATOM 765 N N . GLU A 1 93 ? -42.565 -2.058 46.851 1.00 80.12 93 GLU A N 1
ATOM 766 C CA . GLU A 1 93 ? -43.094 -2.687 48.066 1.00 80.12 93 GLU A CA 1
ATOM 767 C C . GLU A 1 93 ? -43.390 -1.658 49.164 1.00 80.12 93 GLU A C 1
ATOM 769 O O . GLU A 1 93 ? -44.425 -1.741 49.828 1.00 80.12 93 GLU A O 1
ATOM 774 N N . LEU A 1 94 ? -42.512 -0.662 49.326 1.00 76.19 94 LEU A N 1
ATOM 775 C CA . LEU A 1 94 ? -42.710 0.454 50.251 1.00 76.19 94 LEU A CA 1
ATOM 776 C C . LEU A 1 94 ? -43.959 1.276 49.906 1.00 76.19 94 LEU A C 1
ATOM 778 O O . LEU A 1 94 ? -44.775 1.522 50.791 1.00 76.19 94 LEU A O 1
ATOM 782 N N . GLN A 1 95 ? -44.151 1.654 48.636 1.00 74.06 95 GLN A N 1
ATOM 783 C CA . GLN A 1 95 ? -45.340 2.406 48.198 1.00 74.06 95 GLN A CA 1
ATOM 784 C C . GLN A 1 95 ? -46.647 1.639 48.433 1.00 74.06 95 GLN A C 1
ATOM 786 O O . GLN A 1 95 ? -47.655 2.229 48.827 1.00 74.06 95 GLN A O 1
ATOM 791 N N . THR A 1 96 ? -46.621 0.324 48.217 1.00 78.12 96 THR A N 1
ATOM 792 C CA . THR A 1 96 ? -47.795 -0.538 48.402 1.00 78.12 96 THR A CA 1
ATOM 793 C C . THR A 1 96 ? -48.161 -0.633 49.888 1.00 78.12 96 THR A C 1
ATOM 795 O O . THR A 1 96 ? -49.302 -0.373 50.256 1.00 78.12 96 THR A O 1
ATOM 798 N N . LYS A 1 97 ? -47.178 -0.875 50.771 1.00 73.50 97 LYS A N 1
ATOM 799 C CA . LYS A 1 97 ? -47.407 -0.956 52.227 1.00 73.50 97 LYS A CA 1
ATOM 800 C C . LYS A 1 97 ? -47.845 0.366 52.860 1.00 73.50 97 LYS A C 1
ATOM 802 O O . LYS A 1 97 ? -48.672 0.351 53.768 1.00 73.50 97 LYS A O 1
ATOM 807 N N . TYR A 1 98 ? -47.337 1.501 52.375 1.00 66.19 98 TYR A N 1
ATOM 808 C CA . TYR A 1 98 ? -47.736 2.829 52.863 1.00 66.19 98 TYR A CA 1
ATOM 809 C C . TYR A 1 98 ? -49.219 3.138 52.605 1.00 66.19 98 TYR A C 1
ATOM 811 O O . TYR A 1 98 ? -49.814 3.961 53.295 1.00 66.19 98 TYR A O 1
ATOM 819 N N . SER A 1 99 ? -49.821 2.464 51.622 1.00 63.03 99 SER A N 1
ATOM 820 C CA . SER A 1 99 ? -51.242 2.597 51.296 1.00 63.03 99 SER A CA 1
ATOM 821 C C . SER A 1 99 ? -52.145 1.732 52.192 1.00 63.03 99 SER A C 1
ATOM 823 O O . SER A 1 99 ? -53.354 1.945 52.206 1.00 63.03 99 SER A O 1
ATOM 825 N N . GLU A 1 100 ? -51.582 0.776 52.949 1.00 63.88 100 GLU A N 1
ATOM 826 C CA . GLU A 1 100 ? -52.339 -0.285 53.637 1.00 63.88 100 GLU A CA 1
ATOM 827 C C . GLU A 1 100 ? -52.176 -0.324 55.176 1.00 63.88 100 GLU A C 1
ATOM 829 O O . GLU A 1 100 ? -52.974 -0.987 55.838 1.00 63.88 100 GLU A O 1
ATOM 834 N N . SER A 1 101 ? -51.197 0.356 55.801 1.00 55.12 101 SER A N 1
ATOM 835 C CA . SER A 1 101 ? -50.962 0.219 57.258 1.00 55.12 101 SER A CA 1
ATOM 836 C C . SER A 1 101 ? -50.169 1.370 57.911 1.00 55.12 101 SER A C 1
ATOM 838 O O . SER A 1 101 ? -49.100 1.738 57.434 1.00 55.12 101 SER A O 1
ATOM 840 N N . SER A 1 102 ? -50.653 1.888 59.054 1.00 50.41 102 SER A N 1
ATOM 841 C CA . SER A 1 102 ? -50.057 2.983 59.855 1.00 50.41 102 SER A CA 1
ATOM 842 C C . SER A 1 102 ? -49.095 2.510 60.972 1.00 50.41 102 SER A C 1
ATOM 844 O O . SER A 1 102 ? -49.154 3.010 62.098 1.00 50.41 102 SER A O 1
ATOM 846 N N . GLY A 1 103 ? -48.264 1.494 60.717 1.00 57.09 103 GLY A N 1
ATOM 847 C CA . GLY A 1 103 ? -47.341 0.919 61.712 1.00 57.09 103 GLY A CA 1
ATOM 848 C C . GLY A 1 103 ? -45.873 1.320 61.503 1.00 57.09 103 GLY A C 1
ATOM 849 O O . GLY A 1 103 ? -45.206 0.770 60.630 1.00 57.09 103 GLY A O 1
ATOM 850 N N . ASP A 1 104 ? -45.364 2.224 62.345 1.00 60.19 104 ASP A N 1
ATOM 851 C CA . ASP A 1 104 ? -44.113 2.997 62.181 1.00 60.19 104 ASP A CA 1
ATOM 852 C C . ASP A 1 104 ? -42.771 2.225 62.183 1.00 60.19 104 ASP A C 1
ATOM 854 O O . ASP A 1 104 ? -41.753 2.767 61.757 1.00 60.19 104 ASP A O 1
ATOM 858 N N . THR A 1 105 ? -42.697 0.971 62.642 1.00 64.12 105 THR A N 1
ATOM 859 C CA . THR A 1 105 ? -41.391 0.307 62.888 1.00 64.12 105 THR A CA 1
ATOM 860 C C . THR A 1 105 ? -40.856 -0.508 61.704 1.00 64.12 105 THR A C 1
ATOM 862 O O . THR A 1 105 ? -39.663 -0.459 61.427 1.00 64.12 105 THR A O 1
ATOM 865 N N . SER A 1 106 ? -41.719 -1.194 60.941 1.00 68.12 106 SER A N 1
ATOM 866 C CA . SER A 1 106 ? -41.304 -1.983 59.757 1.00 68.12 106 SER A CA 1
ATOM 867 C C . SER A 1 106 ? -40.914 -1.109 58.556 1.00 68.12 106 SER A C 1
ATOM 869 O O . SER A 1 106 ? -40.260 -1.587 57.627 1.00 68.12 106 SER A O 1
ATOM 871 N N . ILE A 1 107 ? -41.348 0.151 58.547 1.00 67.44 107 ILE A N 1
ATOM 872 C CA . ILE A 1 107 ? -41.116 1.095 57.452 1.00 67.44 107 ILE A CA 1
ATOM 873 C C . ILE A 1 107 ? -39.699 1.676 57.540 1.00 67.44 107 ILE A C 1
ATOM 875 O O . ILE A 1 107 ? -39.019 1.758 56.520 1.00 67.44 107 ILE A O 1
ATOM 879 N N . ASN A 1 108 ? -39.219 2.000 58.746 1.00 73.19 108 ASN A N 1
ATOM 880 C CA . ASN A 1 108 ? -37.878 2.558 58.939 1.00 73.19 108 ASN A CA 1
ATOM 881 C C . ASN A 1 108 ? -36.755 1.585 58.548 1.00 73.19 108 ASN A C 1
ATOM 883 O O . ASN A 1 108 ? -35.785 2.016 57.931 1.00 73.19 108 ASN A O 1
ATOM 887 N N . GLU A 1 109 ? -36.890 0.284 58.830 1.00 77.19 109 GLU A N 1
ATOM 888 C CA . GLU A 1 109 ? -35.893 -0.717 58.410 1.00 77.19 109 GLU A CA 1
ATOM 889 C C . GLU A 1 109 ? -35.772 -0.803 56.881 1.00 77.19 109 GLU A C 1
ATOM 891 O O . GLU A 1 109 ? -34.665 -0.783 56.346 1.00 77.19 109 GLU A O 1
ATOM 896 N N . LYS A 1 110 ? -36.901 -0.801 56.160 1.00 72.62 110 LYS A N 1
ATOM 897 C CA . LYS A 1 110 ? -36.900 -0.815 54.689 1.00 72.62 110 LYS A CA 1
ATOM 898 C C . LYS A 1 110 ? -36.414 0.499 54.074 1.00 72.62 110 LYS A C 1
ATOM 900 O O . LYS A 1 110 ? -35.797 0.479 53.015 1.00 72.62 110 LYS A O 1
ATOM 905 N N . ILE A 1 111 ? -36.670 1.641 54.716 1.00 75.00 111 ILE A N 1
ATOM 906 C CA . ILE A 1 111 ? -36.094 2.927 54.290 1.00 75.00 111 ILE A CA 1
ATOM 907 C C . ILE A 1 111 ? -34.570 2.886 54.428 1.00 75.00 111 ILE A C 1
ATOM 909 O O . ILE A 1 111 ? -33.872 3.294 53.503 1.00 75.00 111 ILE A O 1
ATOM 913 N N . GLN A 1 112 ? -34.051 2.348 55.535 1.00 78.81 112 GLN A N 1
ATOM 914 C CA . GLN A 1 112 ? -32.610 2.202 55.729 1.00 78.81 112 GLN A CA 1
ATOM 915 C C . GLN A 1 112 ? -31.987 1.254 54.692 1.00 78.81 112 GLN A C 1
ATOM 917 O O . GLN A 1 112 ? -30.909 1.536 54.177 1.00 78.81 112 GLN A O 1
ATOM 922 N N . GLU A 1 113 ? -32.678 0.169 54.330 1.00 78.38 113 GLU A N 1
ATOM 923 C CA . GLU A 1 113 ? -32.251 -0.753 53.270 1.00 78.38 113 GLU A CA 1
ATOM 924 C C . GLU A 1 113 ? -32.173 -0.065 51.895 1.00 78.38 113 GLU A C 1
ATOM 926 O O . GLU A 1 113 ? -31.193 -0.246 51.171 1.00 78.38 113 GLU A O 1
ATOM 931 N N . VAL A 1 114 ? -33.147 0.790 51.556 1.00 76.88 114 VAL A N 1
ATOM 932 C CA . VAL A 1 114 ? -33.105 1.605 50.327 1.00 76.88 114 VAL A CA 1
ATOM 933 C C . VAL A 1 114 ? -31.941 2.590 50.350 1.00 76.88 114 VAL A C 1
ATOM 935 O O . VAL A 1 114 ? -31.240 2.693 49.351 1.00 76.88 114 VAL A O 1
ATOM 938 N N . VAL A 1 115 ? -31.713 3.288 51.468 1.00 77.69 115 VAL A N 1
ATOM 939 C CA . VAL A 1 115 ? -30.612 4.260 51.600 1.00 77.69 115 VAL A CA 1
ATOM 940 C C . VAL A 1 115 ? -29.255 3.576 51.425 1.00 77.69 115 VAL A C 1
ATOM 942 O O . VAL A 1 115 ? -28.434 4.047 50.643 1.00 77.69 115 VAL A O 1
ATOM 945 N N . ASN A 1 116 ? -29.047 2.429 52.076 1.00 81.56 116 ASN A N 1
ATOM 946 C CA . ASN A 1 116 ? -27.807 1.665 51.938 1.00 81.56 116 ASN A CA 1
ATOM 947 C C . ASN A 1 116 ? -27.627 1.143 50.498 1.00 81.56 116 ASN A C 1
ATOM 949 O O . ASN A 1 116 ? -26.528 1.187 49.948 1.00 81.56 116 ASN A O 1
ATOM 953 N N . THR A 1 117 ? -28.710 0.682 49.860 1.00 77.69 117 THR A N 1
ATOM 954 C CA . THR A 1 117 ? -28.670 0.202 48.468 1.00 77.69 117 THR A CA 1
ATOM 955 C C . THR A 1 117 ? -28.379 1.339 47.484 1.00 77.69 117 THR A C 1
ATOM 957 O O . THR A 1 117 ? -27.666 1.128 46.507 1.00 77.69 117 THR A O 1
ATOM 960 N N . ASP A 1 118 ? -28.904 2.541 47.725 1.00 76.19 118 ASP A N 1
ATOM 961 C CA . ASP A 1 118 ? -28.663 3.723 46.889 1.00 76.19 118 ASP A CA 1
ATOM 962 C C . ASP A 1 118 ? -27.199 4.179 46.966 1.00 76.19 118 ASP A C 1
ATOM 964 O O . ASP A 1 118 ? -26.575 4.428 45.935 1.00 76.19 118 ASP A O 1
ATOM 968 N N . GLU A 1 119 ? -26.609 4.178 48.166 1.00 81.62 119 GLU A N 1
ATOM 969 C CA . GLU A 1 119 ? -25.183 4.463 48.363 1.00 81.62 119 GLU A CA 1
ATOM 970 C C . GLU A 1 119 ? -24.292 3.422 47.660 1.00 81.62 119 GLU A C 1
ATOM 972 O O . GLU A 1 119 ? -23.334 3.773 46.966 1.00 81.62 119 GLU A O 1
ATOM 977 N N . GLU A 1 120 ? -24.637 2.133 47.749 1.00 79.31 120 GLU A N 1
ATOM 978 C CA . GLU A 1 120 ? -23.938 1.081 47.004 1.00 79.31 120 GLU A CA 1
ATOM 979 C C . GLU A 1 120 ? -24.063 1.242 45.483 1.00 79.31 120 GLU A C 1
ATOM 981 O O . GLU A 1 120 ? -23.083 1.028 44.764 1.00 79.31 120 GLU A O 1
ATOM 986 N N . ILE A 1 121 ? -25.247 1.607 44.979 1.00 77.50 121 ILE A N 1
ATOM 987 C CA . ILE A 1 121 ? -25.472 1.878 43.553 1.00 77.50 121 ILE A CA 1
ATOM 988 C C . ILE A 1 121 ? -24.631 3.073 43.110 1.00 77.50 121 ILE A C 1
ATOM 990 O O . ILE A 1 121 ? -24.003 3.000 42.054 1.00 77.50 121 ILE A O 1
ATOM 994 N N . HIS A 1 122 ? -24.577 4.139 43.909 1.00 79.12 122 HIS A N 1
ATOM 995 C CA . HIS A 1 122 ? -23.794 5.331 43.603 1.00 79.12 122 HIS A CA 1
ATOM 996 C C . HIS A 1 122 ? -22.298 5.013 43.486 1.00 79.12 122 HIS A C 1
ATOM 998 O O . HIS A 1 122 ? -21.683 5.299 42.458 1.00 79.12 122 HIS A O 1
ATOM 1004 N N . ASN A 1 123 ? -21.739 4.319 44.481 1.00 82.19 123 ASN A N 1
ATOM 1005 C CA . ASN A 1 123 ? -20.330 3.916 44.487 1.00 82.19 123 ASN A CA 1
ATOM 1006 C C . ASN A 1 123 ? -19.987 2.990 43.307 1.00 82.19 123 ASN A C 1
ATOM 1008 O O . ASN A 1 123 ? -18.914 3.078 42.705 1.00 82.19 123 ASN A O 1
ATOM 1012 N N . MET A 1 124 ? -20.907 2.093 42.949 1.00 75.75 124 MET A N 1
ATOM 1013 C CA . MET A 1 124 ? -20.695 1.157 41.848 1.00 75.75 124 MET A CA 1
ATOM 1014 C C . MET A 1 124 ? -20.846 1.834 40.480 1.00 75.75 124 MET A C 1
ATOM 1016 O O . MET A 1 124 ? -20.088 1.520 39.564 1.00 75.75 124 MET A O 1
ATOM 1020 N N . TYR A 1 125 ? -21.750 2.808 40.356 1.00 76.62 125 TYR A N 1
ATOM 1021 C CA . TYR A 1 125 ? -21.868 3.662 39.175 1.00 76.62 125 TYR A CA 1
ATOM 1022 C C . TYR A 1 125 ? -20.580 4.458 38.937 1.00 76.62 125 TYR A C 1
ATOM 1024 O O . TYR A 1 125 ? -20.049 4.449 37.826 1.00 76.62 125 TYR A O 1
ATOM 1032 N N . GLU A 1 126 ? -20.031 5.087 39.980 1.00 82.81 126 GLU A N 1
ATOM 1033 C CA . GLU A 1 126 ? -18.772 5.833 39.888 1.00 82.81 126 GLU A CA 1
ATOM 1034 C C . GLU A 1 126 ? -17.603 4.917 39.482 1.00 82.81 126 GLU A C 1
ATOM 1036 O O . GLU A 1 126 ? -16.814 5.251 38.595 1.00 82.81 126 GLU A O 1
ATOM 1041 N N . SER A 1 127 ? -17.535 3.709 40.054 1.00 83.62 127 SER A N 1
ATOM 1042 C CA . SER A 1 127 ? -16.530 2.704 39.688 1.00 83.62 127 SER A CA 1
ATOM 1043 C C . SER A 1 127 ? -16.619 2.281 38.215 1.00 83.62 127 SER A C 1
ATOM 1045 O O . SER A 1 127 ? -15.596 2.233 37.527 1.00 83.62 127 SER A O 1
ATOM 1047 N N . VAL A 1 128 ? -17.829 2.008 37.711 1.00 78.88 128 VAL A N 1
ATOM 1048 C CA . VAL A 1 128 ? -18.061 1.653 36.301 1.00 78.88 128 VAL A CA 1
ATOM 1049 C C . VAL A 1 128 ? -17.680 2.807 35.381 1.00 78.88 128 VAL A C 1
ATOM 1051 O O . VAL A 1 128 ? -17.020 2.577 34.369 1.00 78.88 128 VAL A O 1
ATOM 1054 N N . ASN A 1 129 ? -18.037 4.041 35.742 1.00 78.06 129 ASN A N 1
ATOM 1055 C CA . ASN A 1 129 ? -17.722 5.215 34.937 1.00 78.06 129 ASN A CA 1
ATOM 1056 C C . ASN A 1 129 ? -16.203 5.420 34.810 1.00 78.06 129 ASN A C 1
ATOM 1058 O O . ASN A 1 129 ? -15.686 5.555 33.704 1.00 78.06 129 ASN A O 1
ATOM 1062 N N . ASN A 1 130 ? -15.468 5.301 35.920 1.00 84.88 130 ASN A N 1
ATOM 1063 C CA . ASN A 1 130 ? -14.005 5.391 35.920 1.00 84.88 130 ASN A CA 1
ATOM 1064 C C . ASN A 1 130 ? -13.345 4.289 35.069 1.00 84.88 130 ASN A C 1
ATOM 1066 O O . ASN A 1 130 ? -12.375 4.541 34.349 1.00 84.88 130 ASN A O 1
ATOM 1070 N N . LYS A 1 131 ? -13.872 3.057 35.116 1.00 81.38 131 LYS A N 1
ATOM 1071 C CA . LYS A 1 131 ? -13.394 1.951 34.267 1.00 81.38 131 LYS A CA 1
ATOM 1072 C C . LYS A 1 131 ? -13.699 2.190 32.787 1.00 81.38 131 LYS A C 1
ATOM 1074 O O . LYS A 1 131 ? -12.856 1.894 31.943 1.00 81.38 131 LYS A O 1
ATOM 1079 N N . PHE A 1 132 ? -14.869 2.743 32.471 1.00 73.12 132 PHE A N 1
ATOM 1080 C CA . PHE A 1 132 ? -15.258 3.080 31.104 1.00 73.12 132 PHE A CA 1
ATOM 1081 C C . PHE A 1 132 ? -14.353 4.167 30.510 1.00 73.12 132 PHE A C 1
ATOM 1083 O O . PHE A 1 132 ? -13.842 3.996 29.405 1.00 73.12 132 PHE A O 1
ATOM 1090 N N . ASP A 1 133 ? -14.066 5.229 31.262 1.00 77.75 133 ASP A N 1
ATOM 1091 C CA . ASP A 1 133 ? -13.157 6.295 30.822 1.00 77.75 133 ASP A CA 1
ATOM 1092 C C . ASP A 1 133 ? -11.733 5.768 30.576 1.00 77.75 133 ASP A C 1
ATOM 1094 O O . ASP A 1 133 ? -11.101 6.091 29.565 1.00 77.75 133 ASP A O 1
ATOM 1098 N N . SER A 1 134 ? -11.238 4.891 31.456 1.00 81.75 134 SER A N 1
ATOM 1099 C CA . SER A 1 134 ? -9.956 4.196 31.269 1.00 81.75 134 SER A CA 1
ATOM 1100 C C . SER A 1 134 ? -9.936 3.363 29.979 1.00 81.75 134 SER A C 1
ATOM 1102 O O . SER A 1 134 ? -8.991 3.445 29.190 1.00 81.75 134 SER A O 1
ATOM 1104 N N . PHE A 1 135 ? -11.009 2.613 29.718 1.00 75.06 135 PHE A N 1
ATOM 1105 C CA . PHE A 1 135 ? -11.161 1.791 28.518 1.00 75.06 135 PHE A CA 1
ATOM 1106 C C . PHE A 1 135 ? -11.181 2.631 27.230 1.00 75.06 135 PHE A C 1
ATOM 1108 O O . PHE A 1 135 ? -10.473 2.317 26.271 1.00 75.06 135 PHE A O 1
ATOM 1115 N N . ILE A 1 136 ? -11.926 3.742 27.212 1.00 73.31 136 ILE A N 1
ATOM 1116 C CA . ILE A 1 136 ? -11.969 4.668 26.070 1.00 73.31 136 ILE A CA 1
ATOM 1117 C C . ILE A 1 136 ? -10.592 5.280 25.799 1.00 73.31 136 ILE A C 1
ATOM 1119 O O . ILE A 1 136 ? -10.169 5.363 24.643 1.00 73.31 136 ILE A O 1
ATOM 1123 N N . ASN A 1 137 ? -9.854 5.652 26.846 1.00 79.56 137 ASN A N 1
ATOM 1124 C CA . ASN A 1 137 ? -8.497 6.173 26.695 1.00 79.56 137 ASN A CA 1
ATOM 1125 C C . ASN A 1 137 ? -7.546 5.141 26.070 1.00 79.56 137 ASN A C 1
ATOM 1127 O O . ASN A 1 137 ? -6.781 5.501 25.174 1.00 79.56 137 ASN A O 1
ATOM 1131 N N . LYS A 1 138 ? -7.637 3.861 26.460 1.00 75.94 138 LYS A N 1
ATOM 1132 C CA . LYS A 1 138 ? -6.858 2.769 25.843 1.00 75.94 138 LYS A CA 1
ATOM 1133 C C . LYS A 1 138 ? -7.229 2.517 24.377 1.00 75.94 138 LYS A C 1
ATOM 1135 O O . LYS A 1 138 ? -6.358 2.238 23.560 1.00 75.94 138 LYS A O 1
ATOM 1140 N N . ILE A 1 139 ? -8.504 2.639 24.007 1.00 68.56 139 ILE A N 1
ATOM 1141 C CA . ILE A 1 139 ? -8.922 2.519 22.599 1.00 68.56 139 ILE A CA 1
ATOM 1142 C C . ILE A 1 139 ? -8.377 3.685 21.766 1.00 68.56 139 ILE A C 1
ATOM 1144 O O . ILE A 1 139 ? -7.888 3.482 20.652 1.00 68.56 139 ILE A O 1
ATOM 1148 N N . ASN A 1 140 ? -8.431 4.906 22.298 1.00 70.19 140 ASN A N 1
ATOM 1149 C CA . ASN A 1 140 ? -7.962 6.093 21.587 1.00 70.19 140 ASN A CA 1
ATOM 1150 C C . ASN A 1 140 ? -6.450 6.064 21.335 1.00 70.19 140 ASN A C 1
ATOM 1152 O O . ASN A 1 140 ? -6.007 6.456 20.255 1.00 70.19 140 ASN A O 1
ATOM 1156 N N . THR A 1 141 ? -5.649 5.567 22.280 1.00 74.12 141 THR A N 1
ATOM 1157 C CA . THR A 1 141 ? -4.204 5.389 22.060 1.00 74.12 141 THR A CA 1
ATOM 1158 C C . THR A 1 141 ? -3.914 4.364 20.963 1.00 74.12 141 THR A C 1
ATOM 1160 O O . THR A 1 141 ? -2.995 4.565 20.173 1.00 74.12 141 THR A O 1
ATOM 1163 N N . LEU A 1 142 ? -4.726 3.313 20.832 1.00 66.00 142 LEU A N 1
ATOM 1164 C CA . LEU A 1 142 ? -4.563 2.307 19.778 1.00 66.00 142 LEU A CA 1
ATOM 1165 C C . LEU A 1 142 ? -4.951 2.803 18.390 1.00 66.00 142 LEU A C 1
ATOM 1167 O O . LEU A 1 142 ? -4.252 2.521 17.418 1.00 66.00 142 LEU A O 1
ATOM 1171 N N . LEU A 1 143 ? -6.048 3.554 18.291 1.00 62.62 143 LEU A N 1
ATOM 1172 C CA . LEU A 1 143 ? -6.485 4.138 17.023 1.00 62.62 143 LEU A CA 1
ATOM 1173 C C . LEU A 1 143 ? -5.485 5.179 16.509 1.00 62.62 143 LEU A C 1
ATOM 1175 O O . LEU A 1 143 ? -5.229 5.233 15.307 1.00 62.62 143 LEU A O 1
ATOM 1179 N N . ASN A 1 144 ? -4.880 5.953 17.410 1.00 63.78 144 ASN A N 1
ATOM 1180 C CA . ASN A 1 144 ? -3.887 6.964 17.050 1.00 63.78 144 ASN A CA 1
ATOM 1181 C C . ASN A 1 144 ? -2.508 6.374 16.705 1.00 63.78 144 ASN A C 1
ATOM 1183 O O . ASN A 1 144 ? -1.772 7.004 15.959 1.00 63.78 144 ASN A O 1
ATOM 1187 N N . ASN A 1 145 ? -2.188 5.159 17.164 1.00 59.62 145 ASN A N 1
ATOM 1188 C CA . ASN A 1 145 ? -0.948 4.448 16.814 1.00 59.62 145 ASN A CA 1
ATOM 1189 C C . ASN A 1 145 ? -1.061 3.611 15.520 1.00 59.62 145 ASN A C 1
ATOM 1191 O O . ASN A 1 145 ? -0.151 2.858 15.169 1.00 59.62 145 ASN A O 1
ATOM 1195 N N . SER A 1 146 ? -2.176 3.705 14.789 1.00 50.84 146 SER A N 1
ATOM 1196 C CA . SER A 1 146 ? -2.389 3.005 13.517 1.00 50.84 146 SER A CA 1
ATOM 1197 C C . SER A 1 146 ? -1.697 3.730 12.339 1.00 50.84 146 SER A C 1
ATOM 1199 O O . SER A 1 146 ? -2.345 4.131 11.369 1.00 50.84 146 SER A O 1
ATOM 1201 N N . ASP A 1 147 ? -0.367 3.834 12.376 1.00 55.06 147 ASP A N 1
ATOM 1202 C CA . ASP A 1 147 ? 0.494 4.477 11.359 1.00 55.06 147 ASP A CA 1
ATOM 1203 C C . ASP A 1 147 ? 0.624 3.704 10.023 1.00 55.06 147 ASP A C 1
ATOM 1205 O O . ASP A 1 147 ? 1.384 4.065 9.124 1.00 55.06 147 ASP A O 1
ATOM 1209 N N . ASN A 1 148 ? -0.149 2.637 9.809 1.00 56.31 148 ASN A N 1
ATOM 1210 C CA . ASN A 1 148 ? 0.059 1.708 8.688 1.00 56.31 148 ASN A CA 1
ATOM 1211 C C . ASN A 1 148 ? -0.201 2.283 7.278 1.00 56.31 148 ASN A C 1
ATOM 1213 O O . ASN A 1 148 ? 0.016 1.584 6.286 1.00 56.31 148 ASN A O 1
ATOM 1217 N N . LYS A 1 149 ? -0.645 3.539 7.142 1.00 53.28 149 LYS A N 1
ATOM 1218 C CA . LYS A 1 149 ? -0.821 4.181 5.828 1.00 53.28 149 LYS A CA 1
ATOM 1219 C C . LYS A 1 149 ? 0.471 4.821 5.291 1.00 53.28 149 LYS A C 1
ATOM 1221 O O . LYS A 1 149 ? 0.558 5.008 4.078 1.00 53.28 149 LYS A O 1
ATOM 1226 N N . SER A 1 150 ? 1.469 5.103 6.140 1.00 60.72 150 SER A N 1
ATOM 1227 C CA . SER A 1 150 ? 2.754 5.686 5.710 1.00 60.72 150 SER A CA 1
ATOM 1228 C C . SER A 1 150 ? 3.743 4.637 5.192 1.00 60.72 150 SER A C 1
ATOM 1230 O O . SER A 1 150 ? 4.473 4.906 4.246 1.00 60.72 150 SER A O 1
ATOM 1232 N N . GLN A 1 151 ? 3.699 3.401 5.706 1.00 60.91 151 GLN A N 1
ATOM 1233 C CA . GLN A 1 151 ? 4.756 2.403 5.480 1.00 60.91 151 GLN A CA 1
ATOM 1234 C C . GLN A 1 151 ? 5.059 2.091 4.005 1.00 60.91 151 GLN A C 1
ATOM 1236 O O . GLN A 1 151 ? 6.207 1.803 3.665 1.00 60.91 151 GLN A O 1
ATOM 1241 N N . TYR A 1 152 ? 4.063 2.14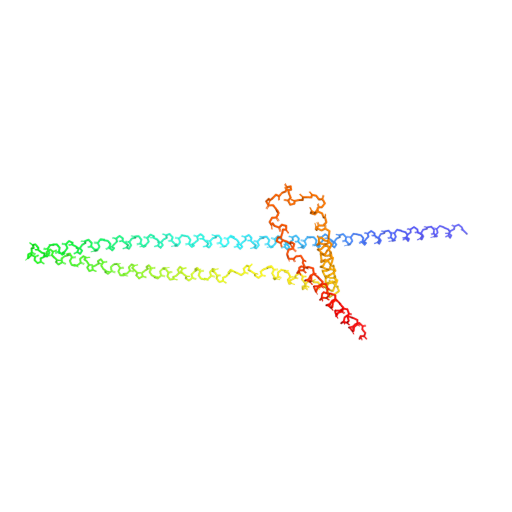1 3.113 1.00 59.56 152 TYR A N 1
ATOM 1242 C CA . TYR A 1 152 ? 4.286 1.930 1.677 1.00 59.56 152 TYR A CA 1
ATOM 1243 C C . TYR A 1 152 ? 4.962 3.125 1.005 1.00 59.56 152 TYR A C 1
ATOM 1245 O O . TYR A 1 152 ? 5.840 2.925 0.167 1.00 59.56 152 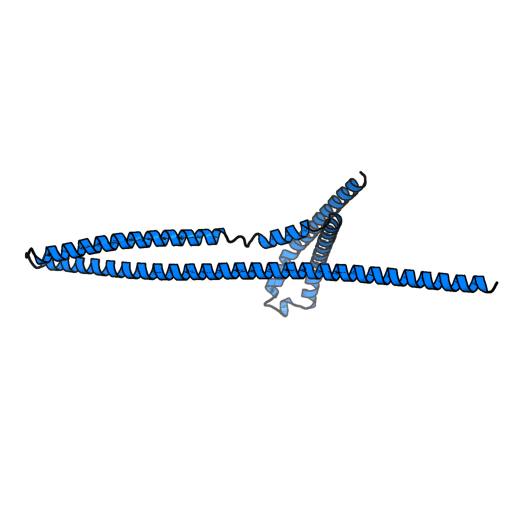TYR A O 1
ATOM 1253 N N . PHE A 1 153 ? 4.575 4.346 1.376 1.00 59.28 153 PHE A N 1
ATOM 1254 C CA . PHE A 1 153 ? 5.222 5.559 0.883 1.00 59.28 153 PHE A CA 1
ATOM 1255 C C . PHE A 1 153 ? 6.633 5.688 1.451 1.00 59.28 153 PHE A C 1
ATOM 1257 O O . PHE A 1 153 ? 7.553 5.946 0.684 1.00 59.28 153 PHE A O 1
ATOM 1264 N N . ASP A 1 154 ? 6.822 5.381 2.733 1.00 68.69 154 ASP A N 1
ATOM 1265 C CA . ASP A 1 154 ? 8.128 5.389 3.394 1.00 68.69 154 ASP A CA 1
ATOM 1266 C C . ASP A 1 154 ? 9.061 4.338 2.775 1.00 68.69 154 ASP A C 1
ATOM 1268 O O . ASP A 1 154 ? 10.224 4.611 2.487 1.00 68.69 154 ASP A O 1
ATOM 1272 N N . SER A 1 155 ? 8.539 3.141 2.474 1.00 71.56 155 SER A N 1
ATOM 1273 C CA . SER A 1 155 ? 9.304 2.098 1.776 1.00 71.56 155 SER A CA 1
ATOM 1274 C C . SER A 1 155 ? 9.680 2.523 0.354 1.00 71.56 155 SER A C 1
ATOM 1276 O O . SER A 1 155 ? 10.810 2.298 -0.074 1.00 71.56 155 SER A O 1
ATOM 1278 N N . LEU A 1 156 ? 8.760 3.153 -0.382 1.00 67.50 156 LEU A N 1
ATOM 1279 C CA . LEU A 1 156 ? 9.026 3.654 -1.730 1.00 67.50 156 LEU A CA 1
ATOM 1280 C C . LEU A 1 156 ? 10.069 4.781 -1.706 1.00 67.50 156 LEU A C 1
ATOM 1282 O O . LEU A 1 156 ? 10.995 4.776 -2.510 1.00 67.50 156 LEU A O 1
ATOM 1286 N N . GLN A 1 157 ? 9.944 5.711 -0.761 1.00 74.44 157 GLN A N 1
ATOM 1287 C CA . GLN A 1 157 ? 10.882 6.809 -0.571 1.00 74.44 157 GLN A CA 1
ATOM 1288 C C . GLN A 1 157 ? 12.272 6.284 -0.209 1.00 74.44 157 GLN A C 1
ATOM 1290 O O . GLN A 1 157 ? 13.234 6.624 -0.886 1.00 74.44 157 GLN A O 1
ATOM 1295 N N . SER A 1 158 ? 12.366 5.353 0.745 1.00 76.62 158 SER A N 1
ATOM 1296 C CA . SER A 1 158 ? 13.645 4.731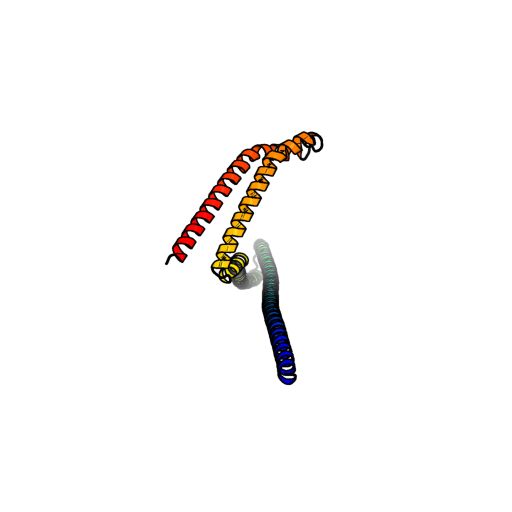 1.110 1.00 76.62 158 SER A CA 1
ATOM 1297 C C . SER A 1 158 ? 14.319 4.000 -0.060 1.00 76.62 158 SER A C 1
ATOM 1299 O O . SER A 1 158 ? 15.545 3.984 -0.154 1.00 76.62 158 SER A O 1
ATOM 1301 N N . PHE A 1 159 ? 13.538 3.433 -0.991 1.00 79.25 159 PHE A N 1
ATOM 1302 C CA . PHE A 1 159 ? 14.077 2.844 -2.215 1.00 79.25 159 PHE A CA 1
ATOM 1303 C C . PHE A 1 159 ? 14.706 3.909 -3.120 1.00 79.25 159 PHE A C 1
ATOM 1305 O O . PHE A 1 159 ? 15.813 3.693 -3.603 1.00 79.25 159 PHE A O 1
ATOM 1312 N N . PHE A 1 160 ? 14.038 5.048 -3.326 1.00 73.31 160 PHE A N 1
ATOM 1313 C CA . PHE A 1 160 ? 14.573 6.152 -4.132 1.00 73.31 160 PHE A CA 1
ATOM 1314 C C . PHE A 1 160 ? 15.772 6.848 -3.477 1.00 73.31 160 PHE A C 1
ATOM 1316 O O . PHE A 1 160 ? 16.718 7.212 -4.178 1.00 73.31 160 PHE A O 1
ATOM 1323 N N . ASP A 1 161 ? 15.766 6.974 -2.149 1.00 80.81 161 ASP A N 1
ATOM 1324 C CA . ASP A 1 161 ? 16.869 7.548 -1.372 1.00 80.81 161 ASP A CA 1
ATOM 1325 C C . ASP A 1 161 ? 18.135 6.673 -1.442 1.00 80.81 161 ASP A C 1
ATOM 1327 O O . ASP A 1 161 ? 19.253 7.180 -1.372 1.00 80.81 161 ASP A O 1
ATOM 1331 N N . GLY A 1 162 ? 17.976 5.355 -1.614 1.00 81.56 162 GLY A N 1
ATOM 1332 C CA . GLY A 1 162 ? 19.084 4.407 -1.749 1.00 81.56 162 GLY A CA 1
ATOM 1333 C C . GLY A 1 162 ? 19.739 4.365 -3.135 1.00 81.56 162 GLY A C 1
ATOM 1334 O O . GLY A 1 162 ? 20.732 3.656 -3.316 1.00 81.56 162 GLY A O 1
ATOM 1335 N N . LEU A 1 163 ? 19.194 5.077 -4.122 1.00 76.06 163 LEU A N 1
ATOM 1336 C CA . LEU A 1 163 ? 19.707 5.089 -5.490 1.00 76.06 163 LEU A CA 1
ATOM 1337 C C . LEU A 1 163 ? 20.664 6.254 -5.713 1.00 76.06 163 LEU A C 1
ATOM 1339 O O . LEU A 1 163 ? 20.450 7.371 -5.244 1.00 76.06 163 LEU A O 1
ATOM 1343 N N . ASN A 1 164 ? 21.715 6.009 -6.495 1.00 88.50 164 ASN A N 1
ATOM 1344 C CA . ASN A 1 164 ? 22.574 7.100 -6.931 1.00 88.50 164 ASN A CA 1
ATOM 1345 C C . ASN A 1 164 ? 21.832 8.003 -7.942 1.00 88.50 164 ASN A C 1
ATOM 1347 O O . ASN A 1 164 ? 20.812 7.627 -8.527 1.00 88.50 164 ASN A O 1
ATOM 1351 N N . TYR A 1 165 ? 22.346 9.215 -8.147 1.00 85.69 165 TYR A N 1
ATOM 1352 C CA . TYR A 1 165 ? 21.712 10.208 -9.017 1.00 85.69 165 TYR A CA 1
ATOM 1353 C C . TYR A 1 165 ? 21.480 9.691 -10.452 1.00 85.69 165 TYR A C 1
ATOM 1355 O O . TYR A 1 165 ? 20.382 9.831 -10.990 1.00 85.69 165 TYR A O 1
ATOM 1363 N N . GLU A 1 166 ? 22.467 9.006 -11.038 1.00 86.38 166 GLU A N 1
ATOM 1364 C CA . GLU A 1 166 ? 22.371 8.428 -12.387 1.00 86.38 166 GLU A CA 1
ATOM 1365 C C . GLU A 1 166 ? 21.297 7.329 -12.488 1.00 86.38 166 GLU A C 1
ATOM 1367 O O . GLU A 1 166 ? 20.561 7.255 -13.472 1.00 86.38 166 GLU A O 1
ATOM 1372 N N . GLN A 1 167 ? 21.168 6.483 -11.462 1.00 82.31 167 GLN A N 1
ATOM 1373 C CA . GLN A 1 167 ? 20.145 5.440 -11.369 1.00 82.31 167 GLN A CA 1
ATOM 1374 C C . GLN A 1 167 ? 18.754 6.052 -11.244 1.00 82.31 167 GLN A C 1
ATOM 1376 O O . GLN A 1 167 ? 17.830 5.600 -11.920 1.00 82.31 167 GLN A O 1
ATOM 1381 N N . ASN A 1 168 ? 18.603 7.097 -10.428 1.00 78.69 168 ASN A N 1
ATOM 1382 C CA . ASN A 1 168 ? 17.346 7.828 -10.311 1.00 78.69 168 ASN A CA 1
ATOM 1383 C C . ASN A 1 168 ? 16.938 8.451 -11.651 1.00 78.69 168 ASN A C 1
ATOM 1385 O O . ASN A 1 168 ? 15.795 8.283 -12.084 1.00 78.69 168 ASN A O 1
ATOM 1389 N N . LEU A 1 169 ? 17.883 9.070 -12.365 1.00 83.19 169 LEU A N 1
ATOM 1390 C CA . LEU A 1 169 ? 17.648 9.593 -13.708 1.00 83.19 169 LEU A CA 1
ATOM 1391 C C . LEU A 1 169 ? 17.211 8.477 -14.673 1.00 83.19 169 LEU A C 1
ATOM 1393 O O . LEU A 1 169 ? 16.180 8.594 -15.338 1.00 83.19 169 LEU A O 1
ATOM 1397 N N . ALA A 1 170 ? 17.928 7.350 -14.694 1.00 84.69 170 ALA A N 1
ATOM 1398 C CA . ALA A 1 170 ? 17.580 6.203 -15.529 1.00 84.69 170 ALA A CA 1
ATOM 1399 C C . ALA A 1 170 ? 16.163 5.671 -15.240 1.00 84.69 170 ALA A C 1
ATOM 1401 O O . ALA A 1 170 ? 15.416 5.379 -16.176 1.00 84.69 170 ALA A O 1
ATOM 1402 N N . ILE A 1 171 ? 15.750 5.596 -13.970 1.00 81.56 171 ILE A N 1
ATOM 1403 C CA . ILE A 1 171 ? 14.393 5.170 -13.593 1.00 81.56 171 ILE A CA 1
ATOM 1404 C C . ILE A 1 171 ? 13.337 6.151 -14.099 1.00 81.56 171 ILE A C 1
ATOM 1406 O O . ILE A 1 171 ? 12.306 5.714 -14.619 1.00 81.56 171 ILE A O 1
ATOM 1410 N N . VAL A 1 172 ? 13.572 7.461 -14.000 1.00 81.75 172 VAL A N 1
ATOM 1411 C CA . VAL A 1 172 ? 12.639 8.469 -14.528 1.00 81.75 172 VAL A CA 1
ATOM 1412 C C . VAL A 1 172 ? 12.466 8.311 -16.042 1.00 81.75 172 VAL A C 1
ATOM 1414 O O . VAL A 1 172 ? 11.339 8.285 -16.540 1.00 81.75 172 VAL A O 1
ATOM 1417 N N . HIS A 1 173 ? 13.556 8.098 -16.781 1.00 83.19 173 HIS A N 1
ATOM 1418 C CA . HIS A 1 173 ? 13.492 7.851 -18.223 1.00 83.19 173 HIS A CA 1
ATOM 1419 C C . HIS A 1 173 ? 12.776 6.545 -18.584 1.00 83.19 173 HIS A C 1
ATOM 1421 O O . HIS A 1 173 ? 11.935 6.536 -19.488 1.00 83.19 173 HIS A O 1
ATOM 1427 N N . ILE A 1 174 ? 13.082 5.444 -17.889 1.00 85.06 174 ILE A N 1
ATOM 1428 C CA . ILE A 1 174 ? 12.458 4.136 -18.135 1.00 85.06 174 ILE A CA 1
ATOM 1429 C C . ILE A 1 174 ? 10.962 4.197 -17.821 1.00 85.06 174 ILE A C 1
ATOM 1431 O O . ILE A 1 174 ? 10.149 3.765 -18.637 1.00 85.06 174 ILE A O 1
ATOM 1435 N N . SER A 1 175 ? 10.585 4.766 -16.675 1.00 78.19 175 SER A N 1
ATOM 1436 C CA . SER A 1 175 ? 9.184 4.882 -16.257 1.00 78.19 175 SER A CA 1
ATOM 1437 C C . SER A 1 175 ? 8.379 5.783 -17.195 1.00 78.19 175 SER A C 1
ATOM 1439 O O . SER A 1 175 ? 7.306 5.379 -17.646 1.00 78.19 175 SER A O 1
ATOM 1441 N N . GLY A 1 176 ? 8.919 6.943 -17.580 1.00 78.31 176 GLY A N 1
ATOM 1442 C CA . GLY A 1 176 ? 8.295 7.824 -18.566 1.00 78.31 176 GLY A CA 1
ATOM 1443 C C . GLY A 1 176 ? 8.137 7.157 -19.937 1.00 78.31 176 GLY A C 1
ATOM 1444 O O . GLY A 1 176 ? 7.067 7.224 -20.543 1.00 78.31 176 GLY A O 1
ATOM 1445 N N . SER A 1 177 ? 9.155 6.425 -20.399 1.00 85.69 177 SER A N 1
ATOM 1446 C CA . SER A 1 177 ? 9.097 5.677 -21.665 1.00 85.69 177 SER A CA 1
ATOM 1447 C C . SER A 1 177 ? 8.067 4.546 -21.623 1.00 85.69 177 SER A C 1
ATOM 1449 O O . SER A 1 177 ? 7.295 4.372 -22.567 1.00 85.69 177 SER A O 1
ATOM 1451 N N . MET A 1 178 ? 8.003 3.806 -20.512 1.00 83.19 178 MET A N 1
ATOM 1452 C CA . MET A 1 178 ? 7.012 2.750 -20.302 1.00 83.19 178 MET A CA 1
ATOM 1453 C C . MET A 1 178 ? 5.589 3.319 -20.294 1.00 83.19 178 MET A C 1
ATOM 1455 O O . MET A 1 178 ? 4.672 2.744 -20.879 1.00 83.19 178 MET A O 1
ATOM 1459 N N . PHE A 1 179 ? 5.403 4.485 -19.681 1.00 84.62 179 PHE A N 1
ATOM 1460 C CA . PHE A 1 179 ? 4.121 5.174 -19.643 1.00 84.62 179 PHE A CA 1
ATOM 1461 C C . PHE A 1 179 ? 3.665 5.651 -21.032 1.00 84.62 179 PHE A C 1
ATOM 1463 O O . PHE A 1 179 ? 2.500 5.471 -21.405 1.00 84.62 179 PHE A O 1
ATOM 1470 N N . ILE A 1 180 ? 4.585 6.191 -21.839 1.00 87.56 180 ILE A N 1
ATOM 1471 C CA . ILE A 1 180 ? 4.316 6.528 -23.245 1.00 87.56 180 ILE A CA 1
ATOM 1472 C C . ILE A 1 180 ? 3.932 5.266 -24.025 1.00 87.56 180 ILE A C 1
ATOM 1474 O O . ILE A 1 180 ? 2.940 5.279 -24.753 1.00 87.56 180 ILE A O 1
ATOM 1478 N N . LEU A 1 181 ? 4.656 4.158 -23.839 1.00 91.50 181 LEU A N 1
ATOM 1479 C CA . LEU A 1 181 ? 4.354 2.886 -24.495 1.00 91.50 181 LEU A CA 1
ATOM 1480 C C . LEU A 1 181 ? 2.942 2.387 -24.154 1.00 91.50 181 LEU A C 1
ATOM 1482 O O . LEU A 1 181 ? 2.186 2.024 -25.056 1.00 91.50 181 LEU A O 1
ATOM 1486 N N . PHE A 1 182 ? 2.548 2.416 -22.879 1.00 86.25 182 PHE A N 1
ATOM 1487 C CA . PHE A 1 182 ? 1.188 2.052 -22.472 1.00 86.25 182 PHE A CA 1
ATOM 1488 C C . PHE A 1 182 ? 0.129 2.970 -23.084 1.00 86.25 182 PHE A C 1
ATOM 1490 O O . PHE A 1 182 ? -0.906 2.489 -23.551 1.00 86.25 182 PHE A O 1
ATOM 1497 N N . SER A 1 183 ? 0.403 4.273 -23.147 1.00 89.50 183 SER A N 1
ATOM 1498 C CA . SER A 1 183 ? -0.489 5.246 -23.784 1.00 89.50 183 SER A CA 1
ATOM 1499 C C . SER A 1 183 ? -0.654 4.952 -25.281 1.00 89.50 183 SER A C 1
ATOM 1501 O O . SER A 1 183 ? -1.770 4.979 -25.800 1.00 89.50 183 SER A O 1
ATOM 1503 N N . LEU A 1 184 ? 0.424 4.572 -25.975 1.00 93.94 184 LEU A N 1
ATOM 1504 C CA . LEU A 1 184 ? 0.380 4.155 -27.380 1.00 93.94 184 LEU A CA 1
ATOM 1505 C C . LEU A 1 184 ? -0.410 2.855 -27.577 1.00 93.94 184 LEU A C 1
ATOM 1507 O O . LEU A 1 184 ? -1.262 2.796 -28.461 1.00 93.94 184 LEU A O 1
ATOM 1511 N N . ILE A 1 185 ? -0.191 1.834 -26.741 1.00 91.88 185 ILE A N 1
ATOM 1512 C CA . ILE A 1 185 ? -0.971 0.583 -26.778 1.00 91.88 185 ILE A CA 1
ATOM 1513 C C . ILE A 1 185 ? -2.458 0.871 -26.545 1.00 91.88 185 ILE A C 1
ATOM 1515 O O . ILE A 1 185 ? -3.316 0.294 -27.218 1.00 91.88 185 ILE A O 1
ATOM 1519 N N . SER A 1 186 ? -2.772 1.789 -25.631 1.00 91.38 186 SER A N 1
ATOM 1520 C CA . SER A 1 186 ? -4.139 2.237 -25.364 1.00 91.38 186 SER A CA 1
ATOM 1521 C C . SER A 1 186 ? -4.761 2.899 -26.598 1.00 91.38 186 SER A C 1
ATOM 1523 O O . SER A 1 186 ? -5.850 2.511 -27.023 1.00 91.38 186 SER A O 1
ATOM 1525 N N . ILE A 1 187 ? -4.036 3.811 -27.254 1.00 94.06 187 ILE A N 1
ATOM 1526 C CA . ILE A 1 187 ? -4.465 4.459 -28.502 1.00 94.06 187 ILE A CA 1
ATOM 1527 C C . ILE A 1 187 ? -4.681 3.429 -29.624 1.00 94.06 187 ILE A C 1
ATOM 1529 O O . ILE A 1 187 ? -5.707 3.459 -30.305 1.00 94.06 187 ILE A O 1
ATOM 1533 N N . ILE A 1 188 ? -3.768 2.472 -29.799 1.00 93.62 188 ILE A N 1
ATOM 1534 C CA . ILE A 1 188 ? -3.919 1.381 -30.776 1.00 93.62 188 ILE A CA 1
ATOM 1535 C C . ILE A 1 188 ? -5.175 0.557 -30.452 1.00 93.62 188 ILE A C 1
ATOM 1537 O O . ILE A 1 188 ? -5.997 0.301 -31.331 1.00 93.62 188 ILE A O 1
ATOM 1541 N N . SER A 1 189 ? -5.378 0.199 -29.184 1.00 91.69 189 SER A N 1
ATOM 1542 C CA . SER A 1 189 ? -6.543 -0.570 -28.722 1.00 91.69 189 SER A CA 1
ATOM 1543 C C . SER A 1 189 ? -7.866 0.172 -28.916 1.00 91.69 189 SER A C 1
ATOM 1545 O O . SER A 1 189 ? -8.906 -0.458 -29.099 1.00 91.69 189 SER A O 1
ATOM 1547 N N . ILE A 1 190 ? -7.839 1.503 -28.885 1.00 92.81 190 ILE A N 1
ATOM 1548 C CA . ILE A 1 190 ? -8.955 2.387 -29.236 1.00 92.81 190 ILE A CA 1
ATOM 1549 C C . ILE A 1 190 ? -9.248 2.254 -30.741 1.00 92.81 190 ILE A C 1
ATOM 1551 O O . ILE A 1 190 ? -10.361 1.886 -31.113 1.00 92.81 190 ILE A O 1
ATOM 1555 N N . PHE A 1 191 ? -8.262 2.463 -31.620 1.00 92.75 191 PHE A N 1
ATOM 1556 C CA . PHE A 1 191 ? -8.474 2.415 -33.076 1.00 92.75 191 PHE A CA 1
ATOM 1557 C C . PHE A 1 191 ? -8.876 1.034 -33.607 1.00 92.75 191 PHE A C 1
ATOM 1559 O O . PHE A 1 191 ? -9.761 0.926 -34.458 1.00 92.75 191 PHE A O 1
ATOM 1566 N N . TYR A 1 192 ? -8.232 -0.027 -33.122 1.00 94.06 192 TYR A N 1
ATOM 1567 C CA . TYR A 1 192 ? -8.503 -1.392 -33.575 1.00 94.06 192 TYR A CA 1
ATOM 1568 C C . TYR A 1 192 ? -9.629 -2.068 -32.794 1.00 94.06 192 TYR A C 1
ATOM 1570 O O . TYR A 1 192 ? -10.243 -2.999 -33.311 1.00 94.06 192 TYR A O 1
ATOM 1578 N N . GLY A 1 193 ? -9.947 -1.585 -31.590 1.00 92.31 193 GLY A N 1
ATOM 1579 C CA . GLY A 1 193 ? -11.012 -2.140 -30.758 1.00 92.31 193 GLY A CA 1
ATOM 1580 C C . GLY A 1 193 ? -12.369 -2.124 -31.455 1.00 92.31 193 GLY A C 1
ATOM 1581 O O . GLY A 1 193 ? -13.031 -3.156 -31.497 1.00 92.31 193 GLY A O 1
ATOM 1582 N N . GLU A 1 194 ? -12.748 -0.999 -32.066 1.00 90.31 194 GLU A N 1
ATOM 1583 C CA . GLU A 1 194 ? -14.031 -0.890 -32.781 1.00 90.31 194 GLU A CA 1
ATOM 1584 C C . GLU A 1 194 ? -14.074 -1.815 -34.005 1.00 90.31 194 GLU A C 1
ATOM 1586 O O . GLU A 1 194 ? -15.061 -2.512 -34.232 1.00 90.31 194 GLU A O 1
ATOM 1591 N N . LYS A 1 195 ? -12.969 -1.894 -34.760 1.00 92.94 195 LYS A N 1
ATOM 1592 C CA . LYS A 1 195 ? -12.871 -2.797 -35.916 1.00 92.94 195 LYS A CA 1
ATOM 1593 C C . LYS A 1 195 ? -13.034 -4.258 -35.504 1.00 92.94 195 LYS A C 1
ATOM 1595 O O . LYS A 1 195 ? -13.726 -4.996 -36.194 1.00 92.94 195 LYS A O 1
ATOM 1600 N N . LEU A 1 196 ? -12.434 -4.665 -34.383 1.00 92.69 196 LEU A N 1
ATOM 1601 C CA . LEU A 1 196 ? -12.581 -6.020 -33.847 1.00 92.69 196 LEU A CA 1
ATOM 1602 C C . LEU A 1 196 ? -14.018 -6.299 -33.393 1.00 92.69 196 LEU A C 1
ATOM 1604 O O . LEU A 1 196 ? -14.531 -7.383 -33.656 1.00 92.69 196 LEU A O 1
ATOM 1608 N N . ILE A 1 197 ? -14.681 -5.330 -32.756 1.00 92.31 197 ILE A N 1
ATOM 1609 C CA . ILE A 1 197 ? -16.078 -5.469 -32.318 1.00 92.31 197 ILE A CA 1
ATOM 1610 C C . ILE A 1 197 ? -17.007 -5.696 -33.514 1.00 92.31 197 ILE A C 1
ATOM 1612 O O . ILE A 1 197 ? -17.815 -6.625 -33.473 1.00 92.31 197 ILE A O 1
ATOM 1616 N N . ILE A 1 198 ? -16.858 -4.893 -34.572 1.00 93.44 198 ILE A N 1
ATOM 1617 C CA . ILE A 1 198 ? -17.662 -5.004 -35.798 1.00 93.44 198 ILE A CA 1
ATOM 1618 C C . ILE A 1 198 ? -17.345 -6.310 -36.533 1.00 93.44 198 ILE A C 1
ATOM 1620 O O . ILE A 1 198 ? -18.255 -7.024 -36.938 1.00 93.44 198 ILE A O 1
ATOM 1624 N N . PHE A 1 199 ? -16.061 -6.650 -36.682 1.00 95.62 199 PHE A N 1
ATOM 1625 C CA . PHE A 1 199 ? -15.631 -7.838 -37.422 1.00 95.62 199 PHE A CA 1
ATOM 1626 C C . PHE A 1 199 ? -16.119 -9.150 -36.790 1.00 95.62 199 PHE A C 1
ATOM 1628 O O . PHE A 1 199 ? -16.492 -10.074 -37.506 1.00 95.62 199 PHE A O 1
ATOM 1635 N N . PHE A 1 200 ? -16.134 -9.236 -35.456 1.00 95.31 200 PHE A N 1
ATOM 1636 C CA . PHE A 1 200 ? -16.582 -10.430 -34.730 1.00 95.31 200 PHE A CA 1
ATOM 1637 C C . PHE A 1 200 ? -18.062 -10.409 -34.328 1.00 95.31 200 PHE A C 1
ATOM 1639 O O . PHE A 1 200 ? -18.513 -11.349 -33.668 1.00 95.31 200 PHE A O 1
ATOM 1646 N N . ASP A 1 201 ? -18.794 -9.353 -34.689 1.00 94.25 201 ASP A N 1
ATOM 1647 C CA . ASP A 1 201 ? -20.196 -9.133 -34.324 1.00 94.25 201 ASP A CA 1
ATOM 1648 C C . ASP A 1 201 ? -20.475 -9.349 -32.819 1.00 94.25 201 ASP A C 1
ATOM 1650 O O . ASP A 1 201 ? -21.408 -10.041 -32.391 1.00 94.25 201 ASP A O 1
ATOM 1654 N N . LEU A 1 202 ? -19.592 -8.796 -31.976 1.00 93.56 202 LEU A N 1
ATOM 1655 C CA . LEU A 1 202 ? -19.597 -9.068 -30.532 1.00 93.56 202 LEU A CA 1
ATOM 1656 C C . LEU A 1 202 ? -20.846 -8.529 -29.827 1.00 93.56 202 LEU A C 1
ATOM 1658 O O . LEU A 1 202 ? -21.242 -9.083 -28.801 1.00 93.56 202 LEU A O 1
ATOM 1662 N N . GLU A 1 203 ? -21.470 -7.476 -30.363 1.00 92.19 203 GLU A N 1
ATOM 1663 C CA . GLU A 1 203 ? -22.699 -6.908 -29.799 1.00 92.19 203 GLU A CA 1
ATOM 1664 C C . GLU A 1 203 ? -23.873 -7.896 -29.908 1.00 92.19 203 GLU A C 1
ATOM 1666 O O . GLU A 1 203 ? -24.582 -8.103 -28.920 1.00 92.19 203 GLU A O 1
ATOM 1671 N N . ASN A 1 204 ? -24.024 -8.572 -31.053 1.00 94.00 204 ASN A N 1
ATOM 1672 C CA . ASN A 1 204 ? -25.079 -9.568 -31.256 1.00 94.00 204 ASN A CA 1
ATOM 1673 C C . ASN A 1 204 ? -24.756 -10.892 -30.560 1.00 94.00 204 ASN A C 1
ATOM 1675 O O . ASN A 1 204 ? -25.635 -11.528 -29.974 1.00 94.00 204 ASN A O 1
ATOM 1679 N N . ARG A 1 205 ? -23.483 -11.305 -30.586 1.00 95.31 205 ARG A N 1
ATOM 1680 C CA . ARG A 1 205 ? -23.056 -12.581 -30.000 1.00 95.31 205 ARG A CA 1
ATOM 1681 C C . ARG A 1 205 ? -23.066 -12.567 -28.468 1.00 95.31 205 ARG A C 1
ATOM 1683 O O . ARG A 1 205 ? -23.314 -13.605 -27.856 1.00 95.31 205 ARG A O 1
ATOM 1690 N N . PHE A 1 206 ? -22.822 -11.411 -27.842 1.00 95.50 206 PHE A N 1
ATOM 1691 C CA . PHE A 1 206 ? -22.759 -11.262 -26.385 1.00 95.50 206 PHE A CA 1
ATOM 1692 C C . PHE A 1 206 ? -23.585 -10.062 -25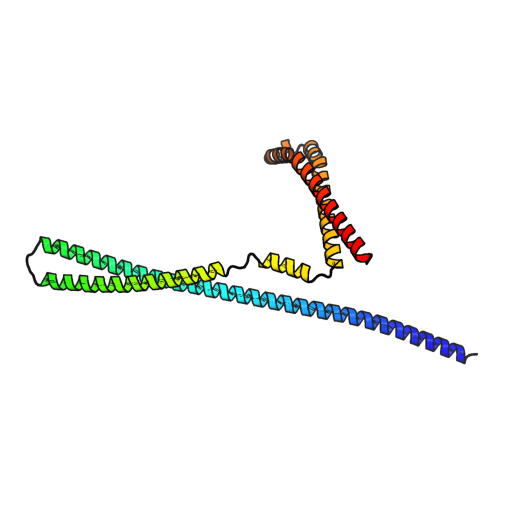.881 1.00 95.50 206 PHE A C 1
ATOM 1694 O O . PHE A 1 206 ? -23.027 -9.059 -25.420 1.00 95.50 206 PHE A O 1
ATOM 1701 N N . PRO A 1 207 ? -24.927 -10.175 -25.841 1.00 89.56 207 PRO A N 1
ATOM 1702 C CA . PRO A 1 207 ? -25.820 -9.054 -25.527 1.00 89.56 207 PRO A CA 1
ATOM 1703 C C . PRO A 1 207 ? -25.635 -8.482 -24.111 1.00 89.56 207 PRO A C 1
ATOM 1705 O O . PRO A 1 207 ? -25.890 -7.303 -23.871 1.00 89.56 207 PRO A O 1
ATOM 1708 N N . LYS A 1 208 ? -25.140 -9.285 -23.156 1.00 92.75 208 LYS A N 1
ATOM 1709 C CA . LYS A 1 208 ? -24.811 -8.808 -21.798 1.00 92.75 208 LYS A CA 1
ATOM 1710 C C . LYS A 1 208 ? -23.628 -7.827 -21.792 1.00 92.75 208 LYS A C 1
ATOM 1712 O O . LYS A 1 208 ? -23.597 -6.924 -20.962 1.00 92.75 208 LYS A O 1
ATOM 1717 N N . ILE A 1 209 ? -22.682 -7.986 -22.722 1.00 91.25 209 ILE A N 1
ATOM 1718 C CA . ILE A 1 209 ? -21.463 -7.166 -22.843 1.00 91.25 209 ILE A CA 1
ATOM 1719 C C . ILE A 1 209 ? -21.711 -5.954 -23.756 1.00 91.25 209 ILE A C 1
ATOM 1721 O O . ILE A 1 209 ? -21.045 -4.929 -23.612 1.00 91.25 209 ILE A O 1
ATOM 1725 N N . ALA A 1 210 ? -22.722 -6.017 -24.628 1.00 90.94 210 ALA A N 1
ATOM 1726 C CA . ALA A 1 210 ? -23.075 -4.939 -25.553 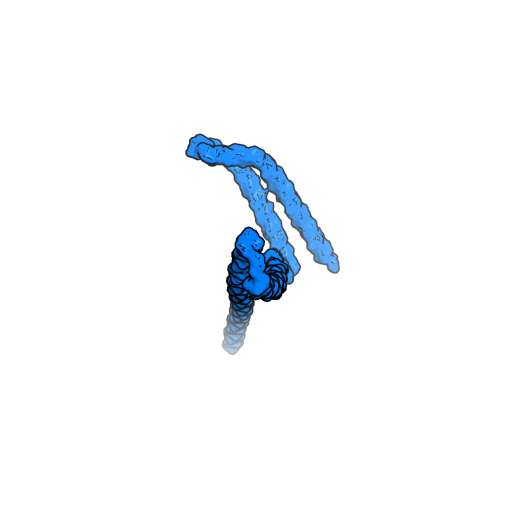1.00 90.94 210 ALA A CA 1
ATOM 1727 C C . ALA A 1 210 ? -23.256 -3.577 -24.854 1.00 90.94 210 ALA A C 1
ATOM 1729 O O . ALA A 1 210 ? -22.737 -2.566 -25.323 1.00 90.94 210 ALA A O 1
ATOM 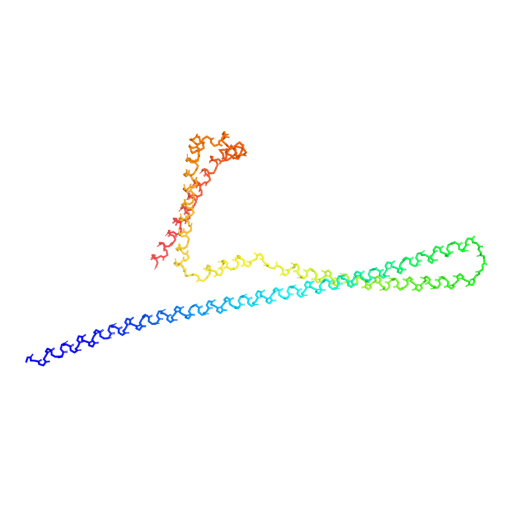1730 N N . LYS A 1 211 ? -23.891 -3.540 -23.671 1.00 92.00 211 LYS A N 1
ATOM 1731 C CA . LYS A 1 211 ? -24.032 -2.296 -22.888 1.00 92.00 211 LYS A CA 1
ATOM 1732 C C . LYS A 1 211 ? -22.680 -1.711 -22.460 1.00 92.00 211 LYS A C 1
ATOM 1734 O O . LYS A 1 211 ? -22.483 -0.501 -22.541 1.00 92.00 211 LYS A O 1
ATOM 1739 N N . PHE A 1 212 ? -21.740 -2.556 -22.035 1.00 92.81 212 PHE A N 1
ATOM 1740 C CA . PHE A 1 212 ? -20.392 -2.129 -21.649 1.00 92.81 212 PHE A CA 1
ATOM 1741 C C . PHE A 1 212 ? -19.600 -1.609 -22.856 1.00 92.81 212 PHE A C 1
ATOM 1743 O O . PHE A 1 212 ? -18.944 -0.572 -22.762 1.00 92.81 212 PHE A O 1
ATOM 1750 N N . ILE A 1 213 ? -19.722 -2.275 -24.008 1.00 90.38 213 ILE A N 1
ATOM 1751 C CA . ILE A 1 213 ? -19.102 -1.850 -25.270 1.00 90.38 213 ILE A CA 1
ATOM 1752 C C . ILE A 1 213 ? -19.610 -0.464 -25.690 1.00 90.38 213 ILE A C 1
ATOM 1754 O O . ILE A 1 213 ? -18.808 0.423 -25.983 1.00 90.38 213 ILE A O 1
ATOM 1758 N N . GLN A 1 214 ? -20.925 -0.234 -25.635 1.00 90.50 214 GLN A N 1
ATOM 1759 C CA . GLN A 1 214 ? -21.525 1.058 -25.983 1.00 90.50 214 GLN A CA 1
ATOM 1760 C C . GLN A 1 214 ? -21.065 2.192 -25.058 1.00 90.50 214 GLN A C 1
ATOM 1762 O O . GLN A 1 214 ? -20.802 3.301 -25.527 1.00 90.50 214 GLN A O 1
ATOM 1767 N N . ILE A 1 215 ? -20.941 1.926 -23.754 1.00 91.12 215 ILE A N 1
ATOM 1768 C CA . ILE A 1 215 ? -20.401 2.895 -22.791 1.00 91.12 215 ILE A CA 1
ATOM 1769 C C . ILE A 1 215 ? -18.934 3.188 -23.116 1.00 91.12 215 ILE A C 1
ATOM 1771 O O . ILE A 1 215 ? -18.570 4.352 -23.276 1.00 91.12 215 ILE A O 1
ATOM 1775 N N . ARG A 1 216 ? -18.104 2.152 -23.291 1.00 89.31 216 ARG A N 1
ATOM 1776 C CA . ARG A 1 216 ? -16.686 2.296 -23.653 1.00 89.31 216 ARG A CA 1
ATOM 1777 C C . ARG A 1 216 ? -16.509 3.154 -24.910 1.00 89.31 216 ARG A C 1
ATOM 1779 O O . ARG A 1 216 ? -15.662 4.045 -24.910 1.00 89.31 216 ARG A O 1
ATOM 1786 N N . ARG A 1 217 ? -17.336 2.942 -25.940 1.00 89.56 217 ARG A N 1
ATOM 1787 C CA . ARG A 1 217 ? -17.309 3.707 -27.198 1.00 89.56 217 ARG A CA 1
ATOM 1788 C C . ARG A 1 217 ? -17.562 5.202 -26.985 1.00 89.56 217 ARG A C 1
ATOM 1790 O O . ARG A 1 217 ? -16.903 6.022 -27.617 1.00 89.56 217 ARG A O 1
ATOM 1797 N N . LYS A 1 218 ? -18.445 5.581 -26.052 1.00 90.38 218 LYS A N 1
ATOM 1798 C CA . LYS A 1 218 ? -18.674 6.998 -25.701 1.00 90.38 218 LYS A CA 1
ATOM 1799 C C . LYS A 1 218 ? -17.450 7.649 -25.050 1.00 90.38 218 LYS A C 1
ATOM 1801 O O . LYS A 1 218 ? -17.159 8.805 -25.331 1.00 90.38 218 LYS A O 1
ATOM 1806 N N . PHE A 1 219 ? -16.709 6.911 -24.223 1.00 91.69 219 PHE A N 1
ATOM 1807 C CA . PHE A 1 219 ? -15.505 7.425 -23.557 1.00 91.69 219 PHE A CA 1
ATOM 1808 C C . PHE A 1 219 ? -14.237 7.344 -24.415 1.00 91.69 219 PHE A C 1
ATOM 1810 O O . PHE A 1 219 ? -13.207 7.908 -24.055 1.00 91.69 219 PHE A O 1
ATOM 1817 N N . GLN A 1 220 ? -14.292 6.672 -25.561 1.00 91.81 220 GLN A N 1
ATOM 1818 C CA . GLN A 1 220 ? -13.132 6.408 -26.404 1.00 91.81 220 GLN A CA 1
ATOM 1819 C C . GLN A 1 220 ? -12.427 7.686 -26.886 1.00 91.81 220 GLN A C 1
ATOM 1821 O O . GLN A 1 220 ? -11.201 7.767 -26.830 1.00 91.81 220 GLN A O 1
ATOM 1826 N N . GLN A 1 221 ? -13.190 8.698 -27.313 1.00 89.25 221 GLN A N 1
ATOM 1827 C CA . GLN A 1 221 ? -12.635 9.988 -27.746 1.00 89.25 221 GLN A CA 1
ATOM 1828 C C . GLN A 1 221 ? -11.961 10.738 -26.589 1.00 89.25 221 GLN A C 1
ATOM 1830 O O . GLN A 1 221 ? -10.898 11.330 -26.768 1.00 89.25 221 GLN A O 1
ATOM 1835 N N . TYR A 1 222 ? -12.543 10.659 -25.390 1.00 94.38 222 TYR A N 1
ATOM 1836 C CA . TYR A 1 222 ? -11.985 11.271 -24.187 1.00 94.38 222 TYR A CA 1
ATOM 1837 C C . TYR A 1 222 ? -10.678 10.590 -23.763 1.00 94.38 222 TYR A C 1
ATOM 1839 O O . TYR A 1 222 ? -9.676 11.267 -23.547 1.00 94.38 222 TYR A O 1
ATOM 1847 N N . TYR A 1 223 ? -10.646 9.252 -23.735 1.00 91.19 223 TYR A N 1
ATOM 1848 C CA . TYR A 1 223 ? -9.418 8.505 -23.456 1.00 91.19 223 TYR A CA 1
ATOM 1849 C C . TYR A 1 223 ? -8.334 8.777 -24.496 1.00 91.19 223 TYR A C 1
ATOM 1851 O O . TYR A 1 223 ? -7.173 8.917 -24.130 1.00 91.19 223 TYR A O 1
ATOM 1859 N N . PHE A 1 224 ? -8.685 8.876 -25.777 1.00 93.31 224 PHE A N 1
ATOM 1860 C CA . PHE A 1 224 ? -7.727 9.228 -26.822 1.00 93.31 224 PHE A CA 1
ATOM 1861 C C . PHE A 1 224 ? -7.075 10.592 -26.556 1.00 93.31 224 PHE A C 1
ATOM 1863 O O . PHE A 1 224 ? -5.847 10.685 -26.529 1.00 93.31 224 PHE A O 1
ATOM 1870 N N . LEU A 1 225 ? -7.884 11.622 -26.282 1.00 94.75 225 LEU A N 1
ATOM 1871 C CA . LEU A 1 225 ? -7.382 12.966 -25.996 1.00 94.75 225 LEU A CA 1
ATOM 1872 C C . LEU A 1 225 ? -6.524 13.001 -24.724 1.00 94.75 225 LEU A C 1
ATOM 1874 O O . LEU A 1 225 ? -5.451 13.602 -24.731 1.00 94.75 225 LEU A O 1
ATOM 1878 N N . ILE A 1 226 ? -6.955 12.314 -23.660 1.00 92.75 226 ILE A N 1
ATOM 1879 C CA . ILE A 1 226 ? -6.182 12.189 -22.418 1.00 92.75 226 ILE A CA 1
ATOM 1880 C C . ILE A 1 226 ? -4.833 11.525 -22.670 1.00 92.75 226 ILE A C 1
ATOM 1882 O O . ILE A 1 226 ? -3.822 12.055 -22.225 1.00 92.75 226 ILE A O 1
ATOM 1886 N N . ASN A 1 227 ? -4.791 10.394 -23.381 1.00 91.88 227 ASN A N 1
ATOM 1887 C CA . ASN A 1 227 ? -3.531 9.695 -23.646 1.00 91.88 227 ASN A CA 1
ATOM 1888 C C . ASN A 1 227 ? -2.571 10.576 -24.457 1.00 91.88 227 ASN A C 1
ATOM 1890 O O . ASN A 1 227 ? -1.385 10.616 -24.146 1.00 91.88 227 ASN A O 1
ATOM 1894 N N . ILE A 1 228 ? -3.067 11.332 -25.446 1.00 95.31 228 ILE A N 1
ATOM 1895 C CA . ILE A 1 228 ? -2.239 12.296 -26.188 1.00 95.31 228 ILE A CA 1
ATOM 1896 C C . ILE A 1 228 ? -1.708 13.396 -25.265 1.00 95.31 228 ILE A C 1
ATOM 1898 O O . ILE A 1 228 ? -0.508 13.664 -25.272 1.00 95.31 228 ILE A O 1
ATOM 1902 N N . GLY A 1 229 ? -2.573 14.016 -24.458 1.00 93.31 229 GLY A N 1
ATOM 1903 C CA . GLY A 1 229 ? -2.160 15.061 -23.520 1.00 93.31 229 GLY A CA 1
ATOM 1904 C C . GLY A 1 229 ? -1.117 14.559 -22.519 1.00 93.31 229 GLY A C 1
ATOM 1905 O O . GLY A 1 229 ? -0.106 15.216 -22.290 1.00 93.31 229 GLY A O 1
ATOM 1906 N N . LEU A 1 230 ? -1.320 13.355 -21.988 1.00 86.75 230 LEU A N 1
ATOM 1907 C CA . LEU A 1 230 ? -0.400 12.690 -21.072 1.00 86.75 230 LEU A CA 1
ATOM 1908 C C . LEU A 1 230 ? 0.956 12.379 -21.722 1.00 86.75 230 LEU A C 1
ATOM 1910 O O . LEU A 1 230 ? 1.986 12.636 -21.102 1.00 86.75 230 LEU A O 1
ATOM 1914 N N . ILE A 1 231 ? 0.980 11.896 -22.970 1.00 92.56 231 ILE A N 1
ATOM 1915 C CA . ILE A 1 231 ? 2.230 11.692 -23.723 1.00 92.56 231 ILE A CA 1
ATOM 1916 C C . ILE A 1 231 ? 2.993 13.015 -23.858 1.00 92.56 231 ILE A C 1
ATOM 1918 O O . ILE A 1 231 ? 4.194 13.049 -23.596 1.00 92.56 231 ILE A O 1
ATOM 1922 N N . ILE A 1 232 ? 2.310 14.103 -24.233 1.00 95.31 232 ILE A N 1
ATOM 1923 C CA . ILE A 1 232 ? 2.938 15.423 -24.389 1.00 95.31 232 ILE A CA 1
ATOM 1924 C C . ILE A 1 232 ? 3.549 15.887 -23.062 1.00 95.31 232 ILE A C 1
ATOM 1926 O O . ILE A 1 232 ? 4.715 16.267 -23.039 1.00 95.31 232 ILE A O 1
ATOM 1930 N N . ILE A 1 233 ? 2.803 15.793 -21.955 1.00 90.31 233 ILE A N 1
ATOM 1931 C CA . ILE A 1 233 ? 3.280 16.190 -20.621 1.00 90.31 233 ILE A CA 1
ATOM 1932 C C . ILE A 1 233 ? 4.528 15.395 -20.221 1.00 90.31 233 ILE A C 1
ATOM 1934 O O . ILE A 1 233 ? 5.528 15.987 -19.816 1.00 90.31 233 ILE A O 1
ATOM 1938 N N . VAL A 1 234 ? 4.499 14.065 -20.359 1.00 87.88 234 VAL A N 1
ATOM 1939 C CA . VAL A 1 234 ? 5.640 13.210 -19.991 1.00 87.88 234 VAL A CA 1
ATOM 1940 C C . VAL A 1 234 ? 6.863 13.518 -20.854 1.00 87.88 234 VAL A C 1
ATOM 1942 O O . VAL A 1 234 ? 7.967 13.625 -20.324 1.00 87.88 234 VAL A O 1
ATOM 1945 N N . LEU A 1 235 ? 6.683 13.736 -22.159 1.00 92.50 235 LEU A N 1
ATOM 1946 C CA . LEU A 1 235 ? 7.777 14.145 -23.041 1.00 92.50 235 LEU A CA 1
ATOM 1947 C C . LEU A 1 235 ? 8.364 15.502 -22.636 1.00 92.50 235 LEU A C 1
ATOM 1949 O O . LEU A 1 235 ? 9.584 15.639 -22.598 1.00 92.50 235 LEU A O 1
ATOM 1953 N N . THR A 1 236 ? 7.531 16.487 -22.290 1.00 91.00 236 THR A N 1
ATOM 1954 C CA . THR A 1 236 ? 8.006 17.790 -21.801 1.00 91.00 236 THR A CA 1
ATOM 1955 C C . THR A 1 236 ? 8.829 17.648 -20.521 1.00 91.00 236 THR A C 1
ATOM 1957 O O . THR A 1 236 ? 9.888 18.263 -20.421 1.00 91.00 236 THR A O 1
ATOM 1960 N N . ILE A 1 237 ? 8.396 16.807 -19.574 1.00 86.94 237 ILE A N 1
ATOM 1961 C CA . ILE A 1 237 ? 9.139 16.535 -18.333 1.00 86.94 237 ILE A CA 1
ATOM 1962 C C . ILE A 1 237 ? 10.500 15.899 -18.642 1.00 86.94 237 ILE A C 1
ATOM 1964 O O . ILE A 1 237 ? 11.519 16.365 -18.138 1.00 86.94 237 ILE A O 1
ATOM 1968 N N . ILE A 1 238 ? 10.540 14.877 -19.502 1.00 89.81 238 ILE A N 1
ATOM 1969 C CA . ILE A 1 238 ? 11.790 14.208 -19.893 1.00 89.81 238 ILE A CA 1
ATOM 1970 C C . ILE A 1 238 ? 12.755 15.194 -20.568 1.00 89.81 238 ILE A C 1
ATOM 1972 O O . ILE A 1 238 ? 13.941 15.221 -20.243 1.00 89.81 238 ILE A O 1
ATOM 1976 N N . ILE A 1 239 ? 12.259 16.028 -21.489 1.00 92.25 239 ILE A N 1
ATOM 1977 C CA . ILE A 1 239 ? 13.068 17.059 -22.156 1.00 92.25 239 ILE A CA 1
ATOM 1978 C C . ILE A 1 239 ? 13.619 18.055 -21.132 1.00 92.25 239 ILE A C 1
ATOM 1980 O O . ILE A 1 239 ? 14.798 18.394 -21.186 1.00 92.25 239 ILE A O 1
ATOM 1984 N N . TYR A 1 240 ? 12.789 18.503 -20.192 1.00 92.94 240 TYR A N 1
ATOM 1985 C CA . TYR A 1 240 ? 13.201 19.433 -19.145 1.00 92.94 240 TYR A CA 1
ATOM 1986 C C . TYR A 1 240 ? 14.320 18.858 -18.267 1.00 92.94 240 TYR A C 1
ATOM 1988 O O . TYR A 1 240 ? 15.332 19.524 -18.051 1.00 92.94 240 TYR A O 1
ATOM 1996 N N . ILE A 1 241 ? 14.180 17.605 -17.826 1.00 85.88 241 ILE A N 1
ATOM 1997 C CA . ILE A 1 241 ? 15.201 16.911 -17.031 1.00 85.88 241 ILE A CA 1
ATOM 1998 C C . ILE A 1 241 ? 16.509 16.773 -17.822 1.00 85.88 241 ILE A C 1
ATOM 2000 O O . ILE A 1 241 ? 17.573 17.095 -17.302 1.00 85.88 241 ILE A O 1
ATOM 2004 N N . ASN A 1 242 ? 16.436 16.391 -19.100 1.00 89.50 242 ASN A N 1
ATOM 2005 C CA . ASN A 1 242 ? 17.611 16.316 -19.972 1.00 89.50 242 ASN A CA 1
ATOM 2006 C C . ASN A 1 242 ? 18.336 17.663 -20.116 1.00 89.50 242 ASN A C 1
ATOM 2008 O O . ASN A 1 242 ? 19.564 17.697 -20.155 1.00 89.50 242 ASN A O 1
ATOM 2012 N N . ILE A 1 243 ? 17.595 18.775 -20.204 1.00 91.75 243 ILE A N 1
ATOM 2013 C CA . ILE A 1 243 ? 18.186 20.120 -20.267 1.00 91.75 243 ILE A CA 1
ATOM 2014 C C . ILE A 1 243 ? 18.927 20.441 -18.965 1.00 91.75 243 ILE A C 1
ATOM 2016 O O . ILE A 1 243 ? 20.038 20.967 -19.021 1.00 91.75 243 ILE A O 1
ATOM 2020 N N . ILE A 1 244 ? 18.341 20.121 -17.806 1.00 88.44 244 ILE A N 1
ATOM 2021 C CA . ILE A 1 244 ? 19.000 20.314 -16.505 1.00 88.44 244 ILE A CA 1
ATOM 2022 C C . ILE A 1 244 ? 20.298 19.511 -16.440 1.00 88.44 244 ILE A C 1
ATOM 2024 O O . ILE A 1 244 ? 21.337 20.068 -16.091 1.00 88.44 244 ILE A O 1
ATOM 2028 N N . GLU A 1 245 ? 20.247 18.234 -16.813 1.00 89.00 245 GLU A N 1
ATOM 2029 C CA . GLU A 1 245 ? 21.411 17.351 -16.786 1.00 89.00 245 GLU A CA 1
ATOM 2030 C C . GLU A 1 245 ? 22.532 17.859 -17.699 1.00 89.00 245 GLU A C 1
ATOM 2032 O O . GLU A 1 245 ? 23.696 17.942 -17.305 1.00 89.00 245 GLU A O 1
ATOM 2037 N N . PHE A 1 246 ? 22.173 18.290 -18.908 1.00 90.69 246 PHE A N 1
ATOM 2038 C CA . PHE A 1 246 ? 23.118 18.881 -19.849 1.00 90.69 246 PHE A CA 1
ATOM 2039 C C . PHE A 1 246 ? 23.780 20.149 -19.287 1.00 90.69 246 PHE A C 1
ATOM 2041 O O . PHE A 1 246 ? 24.995 20.310 -19.386 1.00 90.69 246 PHE A O 1
ATOM 2048 N N . MET A 1 247 ? 23.004 21.034 -18.655 1.00 90.06 247 MET A N 1
ATOM 2049 C CA . MET A 1 247 ? 23.527 22.249 -18.019 1.00 90.06 247 MET A CA 1
ATOM 2050 C C . MET A 1 247 ? 24.417 21.953 -16.805 1.00 90.06 247 MET A C 1
ATOM 2052 O O . MET A 1 247 ? 25.363 22.702 -16.559 1.00 90.06 247 MET A O 1
ATOM 2056 N N . SER A 1 248 ? 24.125 20.891 -16.049 1.00 86.00 248 SER A N 1
ATOM 2057 C CA . SER A 1 248 ? 24.928 20.462 -14.898 1.00 86.00 248 SER A CA 1
ATOM 2058 C C . SER A 1 248 ? 26.319 19.981 -15.324 1.00 86.00 248 SER A C 1
ATOM 2060 O O . SER A 1 248 ? 27.308 20.370 -14.713 1.00 86.00 248 SER A O 1
ATOM 2062 N N . ASN A 1 249 ? 26.406 19.220 -16.419 1.00 85.00 249 ASN A N 1
ATOM 2063 C CA . ASN A 1 249 ? 27.663 18.644 -16.919 1.00 85.00 249 ASN A CA 1
ATOM 2064 C C . ASN A 1 249 ? 28.574 19.636 -17.670 1.00 85.00 249 ASN A C 1
ATOM 2066 O O . ASN A 1 249 ? 29.699 19.288 -18.022 1.00 85.00 249 ASN A O 1
ATOM 2070 N N . MET A 1 250 ? 28.104 20.856 -17.948 1.00 82.50 250 MET A N 1
ATOM 2071 C CA . MET A 1 250 ? 28.913 21.919 -18.565 1.00 82.50 250 MET A CA 1
ATOM 2072 C C . MET A 1 250 ? 29.668 22.800 -17.555 1.00 82.50 250 MET A C 1
ATOM 2074 O O . MET A 1 250 ? 30.432 23.669 -17.980 1.00 82.50 250 MET A O 1
ATOM 2078 N N . LYS A 1 251 ? 29.436 22.628 -16.249 1.00 62.62 251 LYS A N 1
ATOM 2079 C CA . LYS A 1 251 ? 30.179 23.321 -15.186 1.00 62.62 251 LYS A CA 1
ATOM 2080 C C . LYS A 1 251 ? 31.396 22.515 -14.758 1.00 62.62 251 LYS A C 1
ATOM 2082 O O . LYS A 1 251 ? 32.427 23.168 -14.487 1.00 62.62 251 LYS A O 1
#